Protein AF-A0A9E5FC28-F1 (afdb_monomer)

Sequence (266 aa):
MSFIIVLARANQACHEIARFFCSPCVRHTIDHNDFASATFFFKGDRLIMRQFLSPAIVAIMLGGLAIAADVPALVKQLKSSNPEDRREAATALGKMSSDAKPAVGALVTALGDQDKFVRRFAAQALGEIGPDAKGGVKGLSVVLAKPNESKEVQQAAAIALGHIGTDGLPALIGALKDKKLDPSVRSKAAEGLGLLGSGAGSAVPELTKALGDTEVRMAAIGALSQMGPTAKESQKALSAIAEDKKNRRDKALLGAVKDALKKVKG

Mean predicted aligned error: 13.52 Å

Structure (mmCIF, N/CA/C/O backbone):
data_AF-A0A9E5FC28-F1
#
_entry.id   AF-A0A9E5FC28-F1
#
loop_
_atom_site.group_PDB
_atom_site.id
_atom_site.type_symbol
_atom_site.label_atom_id
_atom_site.label_alt_id
_atom_site.label_comp_id
_atom_site.label_asym_id
_atom_site.label_entity_id
_atom_site.label_seq_id
_atom_site.pdbx_PDB_ins_code
_atom_site.Cartn_x
_atom_site.Cartn_y
_atom_site.Cartn_z
_atom_site.occupancy
_atom_site.B_iso_or_equiv
_atom_site.auth_seq_id
_atom_site.auth_comp_id
_atom_site.auth_asym_id
_atom_site.auth_atom_id
_atom_site.pdbx_PDB_model_num
ATOM 1 N N . MET A 1 1 ? 25.001 15.411 -37.499 1.00 46.16 1 MET A N 1
ATOM 2 C CA . MET A 1 1 ? 24.693 16.824 -37.167 1.00 46.16 1 MET A CA 1
ATOM 3 C C . MET A 1 1 ? 23.752 16.942 -35.955 1.00 46.16 1 MET A C 1
ATOM 5 O O . MET A 1 1 ? 22.814 17.722 -35.986 1.00 46.16 1 MET A O 1
ATOM 9 N N . SER A 1 2 ? 24.017 16.225 -34.853 1.00 46.91 2 SER A N 1
ATOM 10 C CA . SER A 1 2 ? 23.152 16.285 -33.649 1.00 46.91 2 SER A CA 1
ATOM 11 C C . SER A 1 2 ? 23.925 16.381 -32.328 1.00 46.91 2 SER A C 1
ATOM 13 O O . SER A 1 2 ? 23.323 16.316 -31.267 1.00 46.91 2 SER A O 1
ATOM 15 N N . PHE A 1 3 ? 25.244 16.596 -32.379 1.00 30.52 3 PHE A N 1
ATOM 16 C CA . PHE A 1 3 ? 26.093 16.773 -31.190 1.00 30.52 3 PHE A CA 1
ATOM 17 C C . PHE A 1 3 ? 26.420 18.243 -30.868 1.00 30.52 3 PHE A C 1
ATOM 19 O O . PHE A 1 3 ? 26.972 18.532 -29.814 1.00 30.52 3 PHE A O 1
ATOM 26 N N . ILE A 1 4 ? 26.045 19.187 -31.739 1.00 38.38 4 ILE A N 1
ATOM 27 C CA . ILE A 1 4 ? 26.375 20.617 -31.577 1.00 38.38 4 ILE A CA 1
ATOM 28 C C . ILE A 1 4 ? 25.312 21.368 -30.748 1.00 38.38 4 ILE A C 1
ATOM 30 O O . ILE A 1 4 ? 25.608 22.388 -30.136 1.00 38.38 4 ILE A O 1
ATOM 34 N N . ILE A 1 5 ? 24.086 20.843 -30.633 1.00 40.56 5 ILE A N 1
ATOM 35 C CA . ILE A 1 5 ? 22.977 21.559 -29.970 1.00 40.56 5 ILE A CA 1
ATOM 36 C C . ILE A 1 5 ? 23.010 21.411 -28.435 1.00 40.56 5 ILE A C 1
ATOM 38 O O . ILE A 1 5 ? 22.549 22.301 -27.723 1.00 40.56 5 ILE A O 1
ATOM 42 N N . VAL A 1 6 ? 23.619 20.350 -27.893 1.00 35.69 6 VAL A N 1
ATOM 43 C CA . VAL A 1 6 ? 23.694 20.142 -26.430 1.00 35.69 6 VAL A CA 1
ATOM 44 C C . VAL A 1 6 ? 24.721 21.075 -25.772 1.00 35.69 6 VAL A C 1
ATOM 46 O O . VAL A 1 6 ? 24.488 21.564 -24.668 1.00 35.69 6 VAL A O 1
ATOM 49 N N . LEU A 1 7 ? 25.801 21.434 -26.476 1.00 33.25 7 LEU A N 1
ATOM 50 C CA . LEU A 1 7 ? 26.798 22.389 -25.973 1.00 33.25 7 LEU A CA 1
ATOM 51 C C . LEU A 1 7 ? 26.269 23.833 -25.910 1.00 33.25 7 LEU A C 1
ATOM 53 O O . LEU A 1 7 ? 26.718 24.615 -25.073 1.00 33.25 7 LEU A O 1
ATOM 57 N N . ALA A 1 8 ? 25.265 24.182 -26.721 1.00 34.28 8 ALA A N 1
ATOM 58 C CA . ALA A 1 8 ? 24.694 25.529 -26.735 1.00 34.28 8 ALA A CA 1
ATOM 59 C C . ALA A 1 8 ? 23.849 25.850 -25.485 1.00 34.28 8 ALA A C 1
ATOM 61 O O . ALA A 1 8 ? 23.765 27.012 -25.096 1.00 34.28 8 ALA A O 1
ATOM 62 N N . ARG A 1 9 ? 23.271 24.842 -24.809 1.00 36.03 9 ARG A N 1
ATOM 63 C CA . ARG A 1 9 ? 22.488 25.053 -23.573 1.00 36.03 9 ARG A CA 1
ATOM 64 C C . ARG A 1 9 ? 23.325 25.045 -22.292 1.00 36.03 9 ARG A C 1
ATOM 66 O O . ARG A 1 9 ? 22.919 25.668 -21.318 1.00 36.03 9 ARG A O 1
ATOM 73 N N . ALA A 1 10 ? 24.507 24.427 -22.301 1.00 33.44 10 ALA A N 1
ATOM 74 C CA . ALA A 1 10 ? 25.454 24.518 -21.184 1.00 33.44 10 ALA A CA 1
ATOM 75 C C . ALA A 1 10 ? 26.154 25.891 -21.128 1.00 33.44 10 ALA A C 1
ATOM 77 O O . ALA A 1 10 ? 26.430 26.409 -20.048 1.00 33.44 10 ALA A O 1
ATOM 78 N N . ASN A 1 11 ? 26.362 26.528 -22.286 1.00 37.19 11 ASN A N 1
ATOM 79 C CA . ASN A 1 11 ? 27.023 27.832 -22.371 1.00 37.19 11 ASN A CA 1
ATOM 80 C C . ASN A 1 11 ? 26.155 28.999 -21.849 1.00 37.19 11 ASN A C 1
ATOM 82 O O . ASN A 1 11 ? 26.671 30.052 -21.485 1.00 37.19 11 ASN A O 1
ATOM 86 N N . GLN A 1 12 ? 24.833 28.811 -21.762 1.00 37.41 12 GLN A N 1
ATOM 87 C CA . GLN A 1 12 ? 23.907 29.834 -21.264 1.00 37.41 12 GLN A CA 1
ATOM 88 C C . GLN A 1 12 ? 23.828 29.865 -19.726 1.00 37.41 12 GLN A C 1
ATOM 90 O O . GLN A 1 12 ? 23.532 30.909 -19.155 1.00 37.41 12 GLN A O 1
ATOM 95 N N . ALA A 1 13 ? 24.185 28.765 -19.052 1.00 36.12 13 ALA A N 1
ATOM 96 C CA . ALA A 1 13 ? 24.264 28.693 -17.590 1.00 36.12 13 ALA A CA 1
ATOM 97 C C . ALA A 1 13 ? 25.600 29.224 -17.030 1.00 36.12 13 ALA A C 1
ATOM 99 O O . ALA A 1 13 ? 25.644 29.742 -15.916 1.00 36.12 13 ALA A O 1
ATOM 100 N N . CYS A 1 14 ? 26.687 29.176 -17.810 1.00 34.44 14 CYS A N 1
ATOM 101 C CA . CYS A 1 14 ? 27.971 29.764 -17.407 1.00 34.44 14 CYS A CA 1
ATOM 102 C C . CYS A 1 14 ? 27.983 31.303 -17.462 1.00 34.44 14 CYS A C 1
ATOM 104 O O . CYS A 1 14 ? 28.810 31.926 -16.799 1.00 34.44 14 CYS A O 1
ATOM 106 N N . HIS A 1 15 ? 27.052 31.929 -18.190 1.00 35.59 15 HIS A N 1
ATOM 107 C CA . HIS A 1 15 ? 26.998 33.388 -18.330 1.00 35.59 15 HIS A CA 1
ATOM 108 C C . HIS A 1 15 ? 26.329 34.122 -17.150 1.00 35.59 15 HIS A C 1
ATOM 110 O O . HIS A 1 15 ? 26.506 35.332 -17.011 1.00 35.59 15 HIS A O 1
ATOM 116 N N . GLU A 1 16 ? 25.608 33.412 -16.277 1.00 37.12 16 GLU A N 1
ATOM 117 C CA . GLU A 1 16 ? 24.950 33.989 -15.089 1.00 37.12 16 GLU A CA 1
ATOM 118 C C . GLU A 1 16 ? 25.835 33.938 -13.828 1.00 37.12 16 GLU A C 1
ATOM 120 O O . GLU A 1 16 ? 25.673 34.751 -12.922 1.00 37.12 16 GLU A O 1
ATOM 125 N N . ILE A 1 17 ? 26.840 33.055 -13.788 1.00 39.53 17 ILE A N 1
ATOM 126 C CA . ILE A 1 17 ? 27.739 32.891 -12.628 1.00 39.53 17 ILE A CA 1
ATOM 127 C C . ILE A 1 17 ? 28.907 33.902 -12.657 1.00 39.53 17 ILE A C 1
ATOM 129 O O . ILE A 1 17 ? 29.503 34.210 -11.626 1.00 39.53 17 ILE A O 1
ATOM 133 N N . ALA A 1 18 ? 29.187 34.518 -13.810 1.00 37.16 18 ALA A N 1
ATOM 134 C CA . ALA A 1 18 ? 30.256 35.510 -13.975 1.00 37.16 18 ALA A CA 1
ATOM 135 C C . ALA A 1 18 ? 29.887 36.949 -13.538 1.00 37.16 18 ALA A C 1
ATOM 137 O O . ALA A 1 18 ? 30.656 37.874 -13.788 1.00 37.16 18 ALA A O 1
ATOM 138 N N . ARG A 1 19 ? 28.731 37.175 -12.889 1.00 39.28 19 ARG A N 1
ATOM 139 C CA . ARG A 1 19 ? 28.303 38.518 -12.434 1.00 39.28 19 ARG A CA 1
ATOM 140 C C . ARG A 1 19 ? 28.595 38.844 -10.965 1.00 39.28 19 ARG A C 1
ATOM 142 O O . ARG A 1 19 ? 28.274 39.947 -10.538 1.00 39.28 19 ARG A O 1
ATOM 149 N N . PHE A 1 20 ? 29.212 37.942 -10.198 1.00 37.38 20 PHE A N 1
ATOM 150 C CA . PHE A 1 20 ? 29.349 38.126 -8.744 1.00 37.38 20 PHE A CA 1
ATOM 151 C C . PHE A 1 20 ? 30.754 38.440 -8.211 1.00 37.38 20 PHE A C 1
ATOM 153 O O . PHE A 1 20 ? 30.909 38.571 -7.000 1.00 37.38 20 PHE A O 1
ATOM 160 N N . PHE A 1 21 ? 31.766 38.639 -9.062 1.00 31.91 21 PHE A N 1
ATOM 161 C CA . PHE A 1 21 ? 33.089 39.067 -8.593 1.00 31.91 21 PHE A CA 1
ATOM 162 C C . PHE A 1 21 ? 33.676 40.224 -9.420 1.00 31.91 21 PHE A C 1
ATOM 164 O O . PHE A 1 21 ? 34.053 40.057 -10.573 1.00 31.91 21 PHE A O 1
ATOM 171 N N . CYS A 1 22 ? 33.810 41.366 -8.736 1.00 28.64 22 CYS A N 1
ATOM 172 C CA . CYS A 1 22 ? 34.779 42.451 -8.929 1.00 28.64 22 CYS A CA 1
ATOM 173 C C . CYS A 1 22 ? 34.730 43.338 -10.195 1.00 28.64 22 CYS A C 1
ATOM 175 O O . CYS A 1 22 ? 35.169 42.976 -11.279 1.00 28.64 22 CYS A O 1
ATOM 177 N N . SER A 1 23 ? 34.379 44.608 -9.975 1.00 32.19 23 SER A N 1
ATOM 178 C CA . SER A 1 23 ? 35.112 45.768 -10.519 1.00 32.19 23 SER A CA 1
ATOM 179 C C . SER A 1 23 ? 35.882 46.439 -9.365 1.00 32.19 23 SER A C 1
ATOM 181 O O . SER A 1 23 ? 35.477 46.220 -8.221 1.00 32.19 23 SER A O 1
ATOM 183 N N . PRO A 1 24 ? 36.906 47.292 -9.594 1.00 45.72 24 PRO A N 1
ATOM 184 C CA . PRO A 1 24 ? 37.398 47.832 -10.868 1.00 45.72 24 PRO A CA 1
ATOM 185 C C . PRO A 1 24 ? 38.923 47.624 -11.070 1.00 45.72 24 PRO A C 1
ATOM 187 O O . PRO A 1 24 ? 39.591 47.028 -10.236 1.00 45.72 24 PRO A O 1
ATOM 190 N N . CYS A 1 25 ? 39.462 48.199 -12.153 1.00 30.02 25 CYS A N 1
ATOM 191 C CA . CYS A 1 25 ? 40.891 48.390 -12.474 1.00 30.02 25 CYS A CA 1
ATOM 192 C C . CYS A 1 25 ? 41.554 47.300 -13.333 1.00 30.02 25 CYS A C 1
ATOM 194 O O . CYS A 1 25 ? 42.138 46.345 -12.842 1.00 30.02 25 CYS A O 1
ATOM 196 N N . VAL A 1 26 ? 41.551 47.507 -14.649 1.00 36.22 26 VAL A N 1
ATOM 197 C CA . VAL A 1 26 ? 42.695 48.010 -15.438 1.00 36.22 26 VAL A CA 1
ATOM 198 C C . VAL A 1 26 ? 42.338 47.783 -16.904 1.00 36.22 26 VAL A C 1
ATOM 200 O O . VAL A 1 26 ? 42.071 46.679 -17.364 1.00 36.22 26 VAL A O 1
ATOM 203 N N . ARG A 1 27 ? 42.286 48.894 -17.626 1.00 40.31 27 ARG A N 1
ATOM 204 C CA . ARG A 1 27 ? 41.996 48.987 -19.047 1.00 40.31 27 ARG A CA 1
ATOM 205 C C . ARG A 1 27 ? 43.314 48.785 -19.786 1.00 40.31 27 ARG A C 1
ATOM 207 O O . ARG A 1 27 ? 44.147 49.675 -19.734 1.00 40.31 27 ARG A O 1
ATOM 214 N N . HIS A 1 28 ? 43.499 47.657 -20.462 1.00 32.56 28 HIS A N 1
ATOM 215 C CA . HIS A 1 28 ? 44.460 47.560 -21.559 1.00 32.56 28 HIS A CA 1
ATOM 216 C C . HIS A 1 28 ? 43.946 46.569 -22.602 1.00 32.56 28 HIS A C 1
ATOM 218 O O . HIS A 1 28 ? 43.720 45.394 -22.332 1.00 32.56 28 HIS A O 1
ATOM 224 N N . THR A 1 29 ? 43.711 47.107 -23.792 1.00 39.62 29 THR A N 1
ATOM 225 C CA . THR A 1 29 ? 43.482 46.395 -25.045 1.00 39.62 29 THR A CA 1
ATOM 226 C C . THR A 1 29 ? 44.689 45.515 -25.351 1.00 39.62 29 THR A C 1
ATOM 228 O O . THR A 1 29 ? 45.801 46.034 -25.426 1.00 39.62 29 THR A O 1
ATOM 231 N N . ILE A 1 30 ? 44.479 44.212 -25.538 1.00 34.12 30 ILE A N 1
ATOM 232 C CA . ILE A 1 30 ? 45.474 43.336 -26.161 1.00 34.12 30 ILE A CA 1
ATOM 233 C C . ILE A 1 30 ? 44.918 42.908 -27.513 1.00 34.12 30 ILE A C 1
ATOM 235 O O . ILE A 1 30 ? 43.837 42.327 -27.606 1.00 34.12 30 ILE A O 1
ATOM 239 N N . ASP A 1 31 ? 45.675 43.307 -28.526 1.00 28.53 31 ASP A N 1
ATOM 240 C CA . ASP A 1 31 ? 45.491 43.073 -29.947 1.00 28.53 31 ASP A CA 1
ATOM 241 C C . ASP A 1 31 ? 45.974 41.662 -30.332 1.00 28.53 31 ASP A C 1
ATOM 243 O O . ASP A 1 31 ? 46.846 41.076 -29.682 1.00 28.53 31 ASP A O 1
ATOM 247 N N . HIS A 1 32 ? 45.391 41.115 -31.393 1.00 38.28 32 HIS A N 1
ATOM 248 C CA . HIS A 1 32 ? 45.715 39.814 -31.965 1.00 38.28 32 HIS A CA 1
ATOM 249 C C . HIS A 1 32 ? 46.905 39.943 -32.925 1.00 38.28 32 HIS A C 1
ATOM 251 O O . HIS A 1 32 ? 46.710 40.248 -34.095 1.00 38.28 32 HIS A O 1
ATOM 257 N N . ASN A 1 33 ? 48.117 39.678 -32.436 1.00 36.12 33 ASN A N 1
ATOM 258 C CA . ASN A 1 33 ? 49.271 39.118 -33.163 1.00 36.12 33 ASN A CA 1
ATOM 259 C C . ASN A 1 33 ? 50.543 39.457 -32.383 1.00 36.12 33 ASN A C 1
ATOM 261 O O . ASN A 1 33 ? 50.947 40.610 -32.369 1.00 36.12 33 ASN A O 1
ATOM 265 N N . ASP A 1 34 ? 51.201 38.462 -31.790 1.00 29.39 34 AS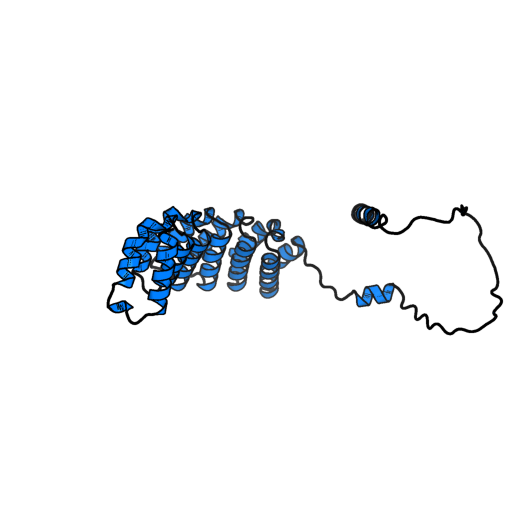P A N 1
ATOM 266 C CA . ASP A 1 34 ? 52.584 38.206 -32.187 1.00 29.39 34 ASP A CA 1
ATOM 267 C C . ASP A 1 34 ? 53.086 36.871 -31.647 1.00 29.39 34 ASP A C 1
ATOM 269 O O . ASP A 1 34 ? 52.954 36.517 -30.474 1.00 29.39 34 ASP A O 1
ATOM 273 N N . PHE A 1 35 ? 53.643 36.115 -32.579 1.00 38.91 35 PHE A N 1
ATOM 274 C CA . PHE A 1 35 ? 54.409 34.909 -32.354 1.00 38.91 35 PHE A CA 1
ATOM 275 C C . PHE A 1 35 ? 55.855 35.313 -32.029 1.00 38.91 35 PHE A C 1
ATOM 277 O O . PHE A 1 35 ? 56.357 36.310 -32.530 1.00 38.91 35 PHE A O 1
ATOM 284 N N . ALA A 1 36 ? 56.540 34.418 -31.319 1.00 32.97 36 ALA A N 1
ATOM 285 C CA . ALA A 1 36 ? 57.994 34.278 -31.243 1.00 32.97 36 ALA A CA 1
ATOM 286 C C . ALA A 1 36 ? 58.748 34.949 -30.074 1.00 32.97 36 ALA A C 1
ATOM 288 O O . ALA A 1 36 ? 58.889 36.159 -29.945 1.00 32.97 36 ALA A O 1
ATOM 289 N N . SER A 1 37 ? 59.395 34.047 -29.324 1.00 40.00 37 SER A N 1
ATOM 290 C CA . SER A 1 37 ? 60.734 34.170 -28.734 1.00 40.00 37 SER A CA 1
ATOM 291 C C . SER A 1 37 ? 60.982 35.269 -27.701 1.00 40.00 37 SER A C 1
ATOM 293 O O . SER A 1 37 ? 61.354 36.388 -28.029 1.00 40.00 37 SER A O 1
ATOM 295 N N . ALA A 1 38 ? 60.997 34.865 -26.429 1.00 29.95 38 ALA A N 1
ATOM 296 C CA . ALA A 1 38 ? 61.876 35.482 -25.443 1.00 29.95 38 ALA A CA 1
ATOM 297 C C . ALA A 1 38 ? 62.406 34.418 -24.471 1.00 29.95 38 ALA A C 1
ATOM 299 O O . ALA A 1 38 ? 61.674 33.813 -23.690 1.00 29.95 38 ALA A O 1
ATOM 300 N N . THR A 1 39 ? 63.708 34.172 -24.579 1.00 32.81 39 THR A N 1
ATOM 301 C CA . THR A 1 39 ? 64.549 33.385 -23.677 1.00 32.81 39 THR A CA 1
ATOM 302 C C . THR A 1 39 ? 64.457 33.906 -22.242 1.00 32.81 39 THR A C 1
ATOM 304 O O . THR A 1 39 ? 64.715 35.081 -21.987 1.00 32.81 39 THR A O 1
ATOM 307 N N . PHE A 1 40 ? 64.119 33.024 -21.299 1.00 30.31 40 PHE A N 1
ATOM 308 C CA . PHE A 1 40 ? 64.058 33.329 -19.870 1.00 30.31 40 PHE A CA 1
ATOM 309 C C . PHE A 1 40 ? 65.464 33.450 -19.266 1.00 30.31 40 PHE A C 1
ATOM 311 O O . PHE A 1 40 ? 66.229 32.486 -19.249 1.00 30.31 40 PHE A O 1
ATOM 318 N N . PHE A 1 41 ? 65.779 34.628 -18.724 1.00 28.12 41 PHE A N 1
ATOM 319 C CA . PHE A 1 41 ? 66.938 34.865 -17.865 1.00 28.12 41 PHE A CA 1
ATOM 320 C C . PHE A 1 41 ? 66.530 34.589 -16.408 1.00 28.12 41 PHE A C 1
ATOM 322 O O . PHE A 1 41 ? 65.623 35.228 -15.877 1.00 28.12 41 PHE A O 1
ATOM 329 N N . PHE A 1 42 ? 67.166 33.604 -15.771 1.00 32.59 42 PHE A N 1
ATOM 330 C CA . PHE A 1 42 ? 66.888 33.190 -14.393 1.00 32.59 42 PHE A CA 1
ATOM 331 C C . PHE A 1 42 ? 67.603 34.091 -13.379 1.00 32.59 42 PHE A C 1
ATOM 333 O O . PHE A 1 42 ? 68.821 34.264 -13.451 1.00 32.59 42 PHE A O 1
ATOM 340 N N . LYS A 1 43 ? 66.877 34.566 -12.359 1.00 28.95 43 LYS A N 1
ATOM 341 C CA . LYS A 1 43 ? 67.479 34.918 -11.065 1.00 28.95 43 LYS A CA 1
ATOM 342 C C . LYS A 1 43 ? 66.468 34.769 -9.921 1.00 28.95 43 LYS A C 1
ATOM 344 O O . LYS A 1 43 ? 65.481 35.491 -9.885 1.00 28.95 43 LYS A O 1
ATOM 349 N N . GLY A 1 44 ? 66.775 33.877 -8.975 1.00 32.72 44 GLY A N 1
ATOM 350 C CA . GLY A 1 44 ? 66.327 33.978 -7.580 1.00 32.72 44 GLY A CA 1
ATOM 351 C C . GLY A 1 44 ? 65.117 33.140 -7.153 1.00 32.72 44 GLY A C 1
ATOM 352 O O . GLY A 1 44 ? 63.984 33.599 -7.206 1.00 32.72 44 GLY A O 1
ATOM 353 N N . ASP A 1 45 ? 65.404 31.928 -6.675 1.00 41.06 45 ASP A N 1
ATOM 354 C CA . ASP A 1 45 ? 64.835 31.223 -5.515 1.00 41.06 45 ASP A CA 1
ATOM 355 C C . ASP A 1 45 ? 63.390 31.508 -5.061 1.00 41.06 45 ASP A C 1
ATOM 357 O O . ASP A 1 45 ? 63.120 32.432 -4.292 1.00 41.06 45 ASP A O 1
ATOM 361 N N . ARG A 1 46 ? 62.489 30.566 -5.377 1.00 32.91 46 ARG A N 1
ATOM 362 C CA . ARG A 1 46 ? 61.530 29.975 -4.418 1.00 32.91 46 ARG A CA 1
ATOM 363 C C . ARG A 1 46 ? 60.899 28.718 -5.019 1.00 32.91 46 ARG A C 1
ATOM 365 O O . ARG 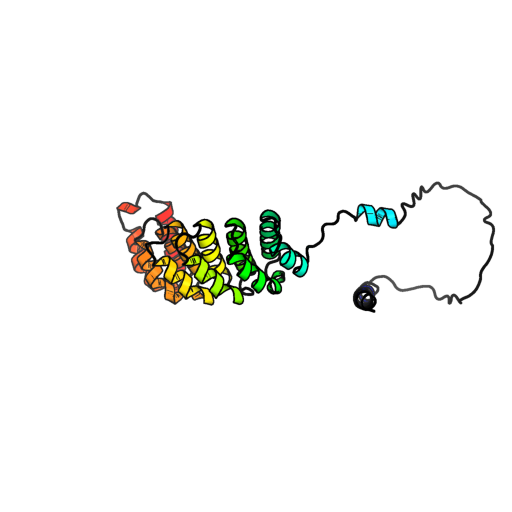A 1 46 ? 60.162 28.787 -5.999 1.00 32.91 46 ARG A O 1
ATOM 372 N N . LEU A 1 47 ? 61.180 27.566 -4.407 1.00 35.66 47 LEU A N 1
ATOM 373 C CA . LEU A 1 47 ? 60.495 26.307 -4.692 1.00 35.66 47 LEU A CA 1
ATOM 374 C C . LEU A 1 47 ? 58.992 26.465 -4.416 1.00 35.66 47 LEU A C 1
ATOM 376 O O . LEU A 1 47 ? 58.581 26.556 -3.262 1.00 35.66 47 LEU A O 1
ATOM 380 N N . ILE A 1 48 ? 58.166 26.434 -5.461 1.00 41.62 48 ILE A N 1
ATOM 381 C CA . ILE A 1 48 ? 56.745 26.100 -5.336 1.00 41.62 48 ILE A CA 1
ATOM 382 C C . ILE A 1 48 ? 56.507 24.883 -6.219 1.00 41.62 48 ILE A C 1
ATOM 384 O O . ILE A 1 48 ? 56.517 24.960 -7.447 1.00 41.62 48 ILE A O 1
ATOM 388 N N . MET A 1 49 ? 56.347 23.743 -5.552 1.00 36.16 49 MET A N 1
ATOM 389 C CA . MET A 1 49 ? 56.037 22.437 -6.119 1.00 36.16 49 MET A CA 1
ATOM 390 C C . MET A 1 49 ? 54.699 22.520 -6.881 1.00 36.16 49 MET A C 1
ATOM 392 O O . MET A 1 49 ? 53.622 22.374 -6.310 1.00 36.16 49 MET A O 1
ATOM 396 N N . ARG A 1 50 ? 54.747 22.818 -8.182 1.00 41.34 50 ARG A N 1
ATOM 397 C CA . ARG A 1 50 ? 53.584 22.793 -9.079 1.00 41.34 50 ARG A CA 1
ATOM 398 C C . ARG A 1 50 ? 53.525 21.420 -9.744 1.00 41.34 50 ARG A C 1
ATOM 400 O O . ARG A 1 50 ? 53.952 21.238 -10.881 1.00 41.34 50 ARG A O 1
ATOM 407 N N . GLN A 1 51 ? 53.017 20.435 -9.007 1.00 45.47 51 GLN A N 1
ATOM 408 C CA . GLN A 1 51 ? 52.637 19.145 -9.576 1.00 45.47 51 GLN A CA 1
ATOM 409 C C . GLN A 1 51 ? 51.379 19.359 -10.428 1.00 45.47 51 GLN A C 1
ATOM 411 O O . GLN A 1 51 ? 50.253 19.293 -9.940 1.00 45.47 51 GLN A O 1
ATOM 416 N N . PHE A 1 52 ? 51.568 19.676 -11.707 1.00 45.22 52 PHE A N 1
ATOM 417 C CA . PHE A 1 52 ? 50.487 19.699 -12.685 1.00 45.22 52 PHE A CA 1
ATOM 418 C C . PHE A 1 52 ? 50.061 18.259 -12.985 1.00 45.22 52 PHE A C 1
ATOM 420 O O . PHE A 1 52 ? 50.552 17.630 -13.920 1.00 45.22 52 PHE A O 1
ATOM 427 N N . LEU A 1 53 ? 49.136 17.720 -12.190 1.00 44.72 53 LEU A N 1
ATOM 428 C CA . LEU A 1 53 ? 48.314 16.610 -12.661 1.00 44.72 53 LEU A CA 1
ATOM 429 C C . LEU A 1 53 ? 47.488 17.148 -13.834 1.00 44.72 53 LEU A C 1
ATOM 431 O O . LEU A 1 53 ? 46.727 18.101 -13.679 1.00 44.72 53 LEU A O 1
ATOM 435 N N . SER A 1 54 ? 47.707 16.579 -15.021 1.00 51.47 54 SER A N 1
ATOM 436 C CA . SER A 1 54 ? 46.977 16.934 -16.241 1.00 51.47 54 SER A CA 1
ATOM 437 C C . SER A 1 54 ? 45.464 16.957 -15.969 1.00 51.47 54 SER A C 1
ATOM 439 O O . SER A 1 54 ? 44.975 16.073 -15.258 1.00 51.47 54 SER A O 1
ATOM 441 N N . PRO A 1 55 ? 44.688 17.897 -16.545 1.00 57.25 55 PRO A N 1
ATOM 442 C CA . PRO A 1 55 ? 43.226 17.895 -16.425 1.00 57.25 55 PRO A CA 1
ATOM 443 C C . PRO A 1 55 ? 42.594 16.566 -16.882 1.00 57.25 55 PRO A C 1
ATOM 445 O O . PRO A 1 55 ? 41.520 16.202 -16.408 1.00 57.25 55 PRO A O 1
ATOM 448 N N . ALA A 1 56 ? 43.294 15.785 -17.714 1.00 53.25 56 ALA A N 1
ATOM 449 C CA . ALA A 1 56 ? 42.902 14.423 -18.074 1.00 53.25 56 ALA A CA 1
ATOM 450 C C . ALA A 1 56 ? 42.895 13.451 -16.875 1.00 53.25 56 ALA A C 1
ATOM 452 O O . ALA A 1 56 ? 42.045 12.570 -16.806 1.00 53.25 56 ALA A O 1
ATOM 453 N N . ILE A 1 57 ? 43.795 13.623 -15.901 1.00 53.34 57 ILE A N 1
ATOM 454 C CA . ILE A 1 57 ? 43.866 12.776 -14.700 1.00 53.34 57 ILE A CA 1
ATOM 455 C C . ILE A 1 57 ? 42.774 13.175 -13.697 1.00 53.34 57 ILE A C 1
ATOM 457 O O . ILE A 1 57 ? 42.169 12.304 -13.082 1.00 53.34 57 ILE A O 1
ATOM 461 N N . VAL A 1 58 ? 42.436 14.466 -13.592 1.00 54.47 58 VAL A N 1
ATOM 462 C CA . VAL A 1 58 ? 41.287 14.928 -12.786 1.00 54.47 58 VAL A CA 1
ATOM 463 C C . VAL A 1 58 ? 39.966 14.382 -13.347 1.00 54.47 58 VAL A C 1
ATOM 465 O O . VAL A 1 58 ? 39.107 13.962 -12.577 1.00 54.47 58 VAL A O 1
ATOM 468 N N . ALA A 1 59 ? 39.829 14.290 -14.675 1.00 52.44 59 ALA A N 1
ATOM 469 C CA . ALA A 1 59 ? 38.668 13.677 -15.325 1.00 52.44 59 ALA A CA 1
ATOM 470 C C . ALA A 1 59 ? 38.565 12.155 -15.094 1.00 52.44 59 ALA A C 1
ATOM 472 O O . ALA A 1 59 ? 37.460 11.634 -14.984 1.00 52.44 59 ALA A O 1
ATOM 473 N N . ILE A 1 60 ? 39.692 11.444 -14.965 1.00 54.56 60 ILE A N 1
ATOM 474 C CA . ILE A 1 60 ? 39.716 10.007 -14.628 1.00 54.56 60 ILE A CA 1
ATOM 475 C C . ILE A 1 60 ? 39.437 9.783 -13.131 1.00 54.56 60 ILE A C 1
ATOM 477 O O . ILE A 1 60 ? 38.744 8.833 -12.780 1.00 54.56 60 ILE A O 1
ATOM 481 N N . MET A 1 61 ? 39.885 10.681 -12.246 1.00 45.72 61 MET A N 1
ATOM 482 C CA . MET A 1 61 ? 39.579 10.626 -10.804 1.00 45.72 61 MET A CA 1
ATOM 483 C C . MET A 1 61 ? 38.123 11.021 -10.492 1.00 45.72 61 MET A C 1
ATOM 485 O O . MET A 1 61 ? 37.555 10.553 -9.510 1.00 45.72 61 MET A O 1
ATOM 489 N N . LEU A 1 62 ? 37.488 11.812 -11.364 1.00 50.28 62 LEU A N 1
ATOM 490 C CA . LEU A 1 62 ? 36.032 12.020 -11.414 1.00 50.28 62 LEU A CA 1
ATOM 491 C C . LEU A 1 62 ? 35.303 10.948 -12.251 1.00 50.28 62 LEU A C 1
ATOM 493 O O . LEU A 1 62 ? 34.081 10.973 -12.362 1.00 50.28 62 LEU A O 1
ATOM 497 N N . GLY A 1 63 ? 36.040 9.975 -12.795 1.00 40.81 63 GLY A N 1
ATOM 498 C CA . GLY A 1 63 ? 35.550 8.795 -13.512 1.00 40.81 63 GLY A CA 1
ATOM 499 C C . GLY A 1 63 ? 34.994 7.699 -12.598 1.00 40.81 63 GLY A C 1
ATOM 500 O O . GLY A 1 63 ? 34.819 6.562 -13.033 1.00 40.81 63 GLY A O 1
ATOM 501 N N . GLY A 1 64 ? 34.681 8.026 -11.342 1.00 41.66 64 GLY A N 1
ATOM 502 C CA . GLY A 1 64 ? 33.695 7.289 -10.562 1.00 41.66 64 GLY A CA 1
ATOM 503 C C . GLY A 1 64 ? 32.323 7.545 -11.173 1.00 41.66 64 GLY A C 1
ATOM 504 O O . GLY A 1 64 ? 31.595 8.423 -10.724 1.00 41.66 64 GLY A O 1
ATOM 505 N N . LEU A 1 65 ? 32.018 6.816 -12.246 1.00 44.88 65 LEU A N 1
ATOM 506 C CA . LEU A 1 65 ? 30.788 6.897 -13.019 1.00 44.88 65 LEU A CA 1
ATOM 507 C C . LEU A 1 65 ? 29.597 6.435 -12.159 1.00 44.88 65 LEU A C 1
ATOM 509 O O . LEU A 1 65 ? 29.032 5.365 -12.364 1.00 44.88 65 LEU A O 1
ATOM 513 N N . ALA A 1 66 ? 29.178 7.259 -11.202 1.00 41.25 66 ALA A N 1
ATOM 514 C CA . ALA A 1 66 ? 27.772 7.343 -10.864 1.00 41.25 66 ALA A CA 1
ATOM 515 C C . ALA A 1 66 ? 27.098 7.908 -12.117 1.00 41.25 66 ALA A C 1
ATOM 517 O O . ALA A 1 66 ? 26.965 9.121 -12.279 1.00 41.25 66 ALA A O 1
ATOM 518 N N . ILE A 1 67 ? 26.744 7.028 -13.059 1.00 49.28 67 ILE A N 1
ATOM 519 C CA . ILE A 1 67 ? 25.749 7.374 -14.065 1.00 49.28 67 ILE A CA 1
ATOM 520 C C . ILE A 1 67 ? 24.537 7.752 -13.222 1.00 49.28 67 ILE A C 1
ATOM 522 O O . ILE A 1 67 ? 23.930 6.882 -12.597 1.00 49.28 67 ILE A O 1
ATOM 526 N N . ALA A 1 68 ? 24.224 9.042 -13.128 1.00 52.97 68 ALA A N 1
ATOM 527 C CA . ALA A 1 68 ? 22.882 9.445 -12.760 1.00 52.97 68 ALA A CA 1
ATOM 528 C C . ALA A 1 68 ? 21.999 8.788 -13.822 1.00 52.97 68 ALA A C 1
ATOM 530 O O . ALA A 1 68 ? 21.994 9.214 -14.977 1.00 52.97 68 ALA A O 1
ATOM 531 N N . ALA A 1 69 ? 21.433 7.629 -13.489 1.00 63.06 69 ALA A N 1
ATOM 532 C CA . ALA A 1 69 ? 20.717 6.821 -14.450 1.00 63.06 69 ALA A CA 1
ATOM 533 C C . ALA A 1 69 ? 19.490 7.627 -14.869 1.00 63.06 69 ALA A C 1
ATOM 535 O O . ALA A 1 69 ? 18.567 7.819 -14.083 1.00 63.06 69 ALA A O 1
ATOM 536 N N . ASP A 1 70 ? 19.530 8.166 -16.084 1.00 86.19 70 ASP A N 1
ATOM 537 C CA . ASP A 1 70 ? 18.427 8.948 -16.620 1.00 86.19 70 ASP A CA 1
ATOM 538 C C . ASP A 1 70 ? 17.244 8.014 -16.931 1.00 86.19 70 ASP A C 1
ATOM 540 O O . ASP A 1 70 ? 17.422 6.834 -17.267 1.00 86.19 70 ASP A O 1
ATOM 544 N N . VAL A 1 71 ? 16.023 8.540 -16.838 1.00 93.25 71 VAL A N 1
ATOM 545 C CA . VAL A 1 71 ? 14.765 7.792 -16.976 1.00 93.25 71 VAL A CA 1
ATOM 546 C C . VAL A 1 71 ? 14.745 6.889 -18.224 1.00 93.25 71 VAL A C 1
ATOM 548 O O . VAL A 1 71 ? 14.359 5.723 -18.096 1.00 93.25 71 VAL A O 1
ATOM 551 N N . PRO A 1 72 ? 15.200 7.322 -19.423 1.00 95.25 72 PRO A N 1
ATOM 552 C CA . PRO A 1 72 ? 15.201 6.463 -20.609 1.00 95.25 72 PRO A CA 1
ATOM 553 C C . PRO A 1 72 ? 16.099 5.224 -20.480 1.00 95.25 72 PRO A C 1
ATOM 555 O O . PRO A 1 72 ? 15.752 4.155 -20.992 1.00 95.25 72 PRO A O 1
ATOM 558 N N . ALA A 1 73 ? 17.241 5.346 -19.796 1.00 94.88 73 ALA A N 1
ATOM 559 C CA . ALA A 1 73 ? 18.158 4.231 -19.581 1.00 94.88 73 ALA A CA 1
ATOM 560 C C . ALA A 1 73 ? 17.531 3.186 -18.650 1.00 94.88 73 ALA A C 1
ATOM 562 O O . ALA A 1 73 ? 17.532 1.996 -18.971 1.00 94.88 73 ALA A O 1
ATOM 563 N N . LEU A 1 74 ? 16.897 3.635 -17.564 1.00 95.81 74 LEU A N 1
ATOM 564 C CA . LEU A 1 74 ? 16.182 2.761 -16.632 1.00 95.81 74 LEU A CA 1
ATOM 565 C C . LEU A 1 74 ? 14.963 2.094 -17.287 1.00 95.81 74 LEU A C 1
ATOM 567 O O . LEU A 1 74 ? 14.735 0.899 -17.108 1.00 95.81 74 LEU A O 1
ATOM 571 N N . VAL A 1 75 ? 14.221 2.812 -18.137 1.00 97.19 75 VAL A N 1
ATOM 572 C CA . VAL A 1 75 ? 13.116 2.233 -18.926 1.00 97.19 75 VAL A CA 1
ATOM 573 C C . VAL A 1 75 ? 13.604 1.141 -19.882 1.00 97.19 75 VAL A C 1
ATOM 575 O O . VAL A 1 75 ? 12.905 0.148 -20.099 1.00 97.19 75 VAL A O 1
ATOM 578 N N . LYS A 1 76 ? 14.805 1.285 -20.453 1.00 96.62 76 LYS A N 1
ATOM 579 C CA . LYS A 1 76 ? 15.430 0.219 -21.248 1.00 96.62 76 LYS A CA 1
ATOM 580 C C . LYS A 1 76 ? 15.838 -0.962 -20.363 1.00 96.62 76 LYS A C 1
ATOM 582 O O . LYS A 1 76 ? 15.601 -2.105 -20.745 1.00 96.62 76 LYS A O 1
ATOM 587 N N . GLN A 1 77 ? 16.400 -0.694 -19.187 1.00 96.25 77 GLN A N 1
ATOM 588 C CA . GLN A 1 77 ? 16.833 -1.718 -18.233 1.00 96.25 77 GLN A CA 1
ATOM 589 C C . GLN A 1 77 ? 15.660 -2.536 -17.664 1.00 96.25 77 GLN A C 1
ATOM 591 O O . GLN A 1 77 ? 15.805 -3.741 -17.474 1.00 96.25 77 GLN A O 1
ATOM 596 N N . LEU A 1 78 ? 14.461 -1.950 -17.538 1.00 96.19 78 LEU A N 1
ATOM 597 C CA . LEU A 1 78 ? 13.214 -2.678 -17.238 1.00 96.19 78 LEU A CA 1
ATOM 598 C C . LEU A 1 78 ? 12.881 -3.791 -18.250 1.00 96.19 78 LEU A C 1
ATOM 600 O O . LEU A 1 78 ? 12.011 -4.610 -17.982 1.00 96.19 78 LEU A O 1
ATOM 604 N N . LYS A 1 79 ? 13.542 -3.834 -19.411 1.00 95.94 79 LYS A N 1
ATOM 605 C CA . LYS A 1 79 ? 13.372 -4.874 -20.438 1.00 95.94 79 LYS A CA 1
ATOM 606 C C . LYS A 1 79 ? 14.563 -5.838 -20.515 1.00 95.94 79 LYS A C 1
ATOM 608 O O . LYS A 1 79 ? 14.648 -6.609 -21.468 1.00 95.94 79 LYS A O 1
ATOM 613 N N . SER A 1 80 ? 15.490 -5.783 -19.554 1.00 96.50 80 SER A N 1
ATOM 614 C CA . SER A 1 80 ? 16.637 -6.696 -19.495 1.00 96.50 80 SER A CA 1
ATOM 615 C C . SER A 1 80 ? 16.186 -8.153 -19.349 1.00 96.50 80 SER A C 1
ATOM 617 O O . SER A 1 80 ? 15.168 -8.446 -18.714 1.00 96.50 80 SER A O 1
ATOM 619 N N . SER A 1 81 ? 16.962 -9.082 -19.910 1.00 95.12 81 SER A N 1
ATOM 620 C CA . SER A 1 81 ? 16.752 -10.517 -19.703 1.00 95.12 81 SER A CA 1
ATOM 621 C C . SER A 1 81 ? 16.990 -10.916 -18.244 1.00 95.12 81 SER A C 1
ATOM 623 O O . SER A 1 81 ? 16.288 -11.789 -17.730 1.00 95.12 81 SER A O 1
ATOM 625 N N . ASN A 1 82 ? 17.918 -10.243 -17.555 1.00 95.94 82 ASN A N 1
ATOM 626 C CA . ASN A 1 82 ? 18.219 -10.498 -16.154 1.00 95.94 82 ASN A CA 1
ATOM 627 C C . ASN A 1 82 ? 17.139 -9.877 -15.243 1.00 95.94 82 ASN A C 1
ATOM 629 O O . ASN A 1 82 ? 16.935 -8.661 -15.289 1.00 95.94 82 ASN A O 1
ATOM 633 N N . PRO A 1 83 ? 16.439 -10.669 -14.406 1.00 95.75 83 PRO A N 1
ATOM 634 C CA . PRO A 1 83 ? 15.452 -10.136 -13.471 1.00 95.75 83 PRO A CA 1
ATOM 635 C C . PRO A 1 83 ? 16.048 -9.160 -12.453 1.00 95.75 83 PRO A C 1
ATOM 637 O O . PRO A 1 83 ? 15.348 -8.225 -12.079 1.00 95.75 83 PRO A O 1
ATOM 640 N N . GLU A 1 84 ? 17.308 -9.319 -12.033 1.00 95.75 84 GLU A N 1
ATOM 641 C CA . GLU A 1 84 ? 17.922 -8.380 -11.081 1.00 95.75 84 GLU A CA 1
ATOM 642 C C . GLU A 1 84 ? 18.028 -6.974 -11.678 1.00 95.75 84 GLU A C 1
ATOM 644 O O . GLU A 1 84 ? 17.539 -6.023 -11.071 1.00 95.75 84 GLU A O 1
ATOM 649 N N . ASP A 1 85 ? 18.511 -6.848 -12.918 1.00 95.94 85 ASP A N 1
ATOM 650 C CA . ASP A 1 85 ? 18.577 -5.561 -13.617 1.00 95.94 85 ASP A CA 1
ATOM 651 C C . ASP A 1 85 ? 17.196 -4.889 -13.686 1.00 95.94 85 ASP A C 1
ATOM 653 O O . ASP A 1 85 ? 17.080 -3.677 -13.499 1.00 95.94 85 ASP A O 1
ATOM 657 N N . ARG A 1 86 ? 16.132 -5.667 -13.943 1.00 97.75 86 ARG A N 1
ATOM 658 C CA . ARG A 1 86 ? 14.759 -5.140 -14.003 1.00 97.75 86 ARG A CA 1
ATOM 659 C C . ARG A 1 86 ? 14.283 -4.639 -12.639 1.00 97.75 86 ARG A C 1
ATOM 661 O O . ARG A 1 86 ? 13.630 -3.598 -12.566 1.00 97.75 86 ARG A O 1
ATOM 668 N N . ARG A 1 87 ? 14.605 -5.352 -11.554 1.00 96.38 87 ARG A N 1
ATOM 669 C CA . ARG A 1 87 ? 14.270 -4.941 -10.177 1.00 96.38 87 ARG A CA 1
ATOM 670 C C . ARG A 1 87 ? 15.018 -3.675 -9.777 1.00 96.38 87 ARG A C 1
ATOM 672 O O . ARG A 1 87 ? 14.411 -2.767 -9.208 1.00 96.38 87 ARG A O 1
ATOM 679 N N . GLU A 1 88 ? 16.310 -3.608 -10.089 1.00 95.94 88 GLU A N 1
ATOM 680 C CA . GLU A 1 88 ? 17.142 -2.429 -9.849 1.00 95.94 88 GLU A CA 1
ATOM 681 C C . GLU A 1 88 ? 16.602 -1.218 -10.603 1.00 95.94 88 GLU A C 1
ATOM 683 O O . GLU A 1 88 ? 16.455 -0.149 -10.013 1.00 95.94 88 GLU A O 1
ATOM 688 N N . ALA A 1 89 ? 16.207 -1.402 -11.865 1.00 96.88 89 ALA A N 1
ATOM 689 C CA . ALA A 1 89 ? 15.607 -0.342 -12.661 1.00 96.88 89 ALA A CA 1
ATOM 690 C C . ALA A 1 89 ? 14.294 0.171 -12.057 1.00 96.88 89 ALA A C 1
ATOM 692 O O . ALA A 1 89 ? 14.119 1.379 -11.908 1.00 96.88 89 ALA A O 1
ATOM 693 N N . ALA A 1 90 ? 13.390 -0.730 -11.656 1.00 97.69 90 ALA A N 1
ATOM 694 C CA . ALA A 1 90 ? 12.147 -0.346 -10.988 1.00 97.69 90 ALA A CA 1
ATOM 695 C C . ALA A 1 90 ? 12.419 0.406 -9.674 1.00 97.69 90 ALA A C 1
ATOM 697 O O . ALA A 1 90 ? 11.815 1.444 -9.420 1.00 97.69 90 ALA A O 1
ATOM 698 N N . THR A 1 91 ? 13.375 -0.074 -8.876 1.00 97.00 91 THR A N 1
ATOM 699 C CA . THR A 1 91 ? 13.764 0.558 -7.607 1.00 97.00 91 THR A CA 1
ATOM 700 C C . THR A 1 91 ? 14.365 1.947 -7.822 1.00 97.00 91 THR A C 1
ATOM 702 O O . THR A 1 91 ? 14.037 2.881 -7.096 1.00 97.00 91 THR A O 1
ATOM 705 N N . ALA A 1 92 ? 15.246 2.100 -8.812 1.00 96.31 92 ALA A N 1
ATOM 706 C CA . ALA A 1 92 ? 15.852 3.383 -9.144 1.00 96.31 92 ALA A CA 1
ATOM 707 C C . ALA A 1 92 ? 14.794 4.390 -9.612 1.00 96.31 92 ALA A C 1
ATOM 709 O O . ALA A 1 92 ? 14.783 5.514 -9.124 1.00 96.31 92 ALA A O 1
ATOM 710 N N . LEU A 1 93 ? 13.858 3.965 -10.469 1.00 96.50 93 LEU A N 1
ATOM 711 C CA . LEU A 1 93 ? 12.738 4.801 -10.911 1.00 96.50 93 LEU A CA 1
ATOM 712 C C . LEU A 1 93 ? 11.842 5.234 -9.745 1.00 96.50 93 LEU A C 1
ATOM 714 O O . LEU A 1 93 ? 11.428 6.385 -9.701 1.00 96.50 93 LEU A O 1
ATOM 718 N N . GLY A 1 94 ? 11.577 4.350 -8.782 1.00 95.62 94 GLY A N 1
ATOM 719 C CA . GLY A 1 94 ? 10.828 4.706 -7.576 1.00 95.62 94 GLY A CA 1
ATOM 720 C C . GLY A 1 94 ? 11.524 5.786 -6.740 1.00 95.62 94 GLY A C 1
ATOM 721 O O . GLY A 1 94 ? 10.916 6.797 -6.400 1.00 95.62 94 GLY A O 1
ATOM 722 N N . LYS A 1 95 ? 12.842 5.657 -6.529 1.00 95.94 95 LYS A N 1
ATOM 723 C CA . LYS A 1 95 ? 13.661 6.648 -5.799 1.00 95.94 95 LYS A CA 1
ATOM 724 C C . LYS A 1 95 ? 13.733 8.024 -6.468 1.00 95.94 95 LYS A C 1
ATOM 726 O O . LYS A 1 95 ? 14.074 8.995 -5.798 1.00 95.94 95 LYS A O 1
ATOM 731 N N . MET A 1 96 ? 13.450 8.105 -7.766 1.00 94.44 96 MET A N 1
ATOM 732 C CA . MET A 1 96 ? 13.351 9.370 -8.501 1.00 94.44 96 MET A CA 1
ATOM 733 C C . MET A 1 96 ? 12.002 10.074 -8.282 1.00 94.44 96 MET A C 1
ATOM 735 O O . MET A 1 96 ? 11.854 11.235 -8.658 1.00 94.44 96 MET A O 1
ATOM 739 N N . SER A 1 97 ? 11.021 9.402 -7.671 1.00 93.69 97 SER A N 1
ATOM 740 C CA . SER A 1 97 ? 9.703 9.957 -7.355 1.00 93.69 97 SER A CA 1
ATOM 741 C C . SER A 1 97 ? 9.051 10.610 -8.588 1.00 93.69 97 SER A C 1
ATOM 743 O O . SER A 1 97 ? 8.982 9.992 -9.651 1.00 93.69 97 SER A O 1
ATOM 745 N N . SER A 1 98 ? 8.578 11.857 -8.492 1.00 92.88 98 SER A N 1
ATOM 746 C CA . SER A 1 98 ? 7.902 12.569 -9.587 1.00 92.88 98 SER A CA 1
ATOM 747 C C . SER A 1 98 ? 8.729 12.674 -10.875 1.00 92.88 98 SER A C 1
ATOM 749 O O . SER A 1 98 ? 8.156 12.704 -11.966 1.00 92.88 98 SER A O 1
ATOM 751 N N . ASP A 1 99 ? 10.063 12.664 -10.788 1.00 93.06 99 ASP A N 1
ATOM 752 C CA . ASP A 1 99 ? 10.935 12.776 -11.965 1.00 93.06 99 ASP A CA 1
ATOM 753 C C . ASP A 1 99 ? 10.827 11.541 -12.877 1.00 93.06 99 ASP A C 1
ATOM 755 O O . ASP A 1 99 ? 11.029 11.629 -14.089 1.00 93.06 99 ASP A O 1
ATOM 759 N N . ALA A 1 100 ? 10.410 10.392 -12.330 1.00 94.75 100 ALA A N 1
ATOM 760 C CA . ALA A 1 100 ? 10.164 9.165 -13.084 1.00 94.75 100 ALA A CA 1
ATOM 761 C C . ALA A 1 100 ? 8.766 9.088 -13.727 1.00 94.75 100 ALA A C 1
ATOM 763 O O . ALA A 1 100 ? 8.417 8.053 -14.304 1.00 94.75 100 ALA A O 1
ATOM 764 N N . LYS A 1 101 ? 7.970 10.168 -13.725 1.00 96.25 101 LYS A N 1
ATOM 765 C CA . LYS A 1 101 ? 6.670 10.228 -14.424 1.00 96.25 101 LYS A CA 1
ATOM 766 C C . LYS A 1 101 ? 6.700 9.682 -15.866 1.00 96.25 101 LYS A C 1
ATOM 768 O O . LYS A 1 101 ? 5.783 8.937 -16.224 1.00 96.25 101 LYS A O 1
ATOM 773 N N . PRO A 1 102 ? 7.725 9.947 -16.707 1.00 97.00 102 PRO A N 1
ATOM 774 C CA . PRO A 1 102 ? 7.782 9.379 -18.058 1.00 97.00 102 PRO A CA 1
ATOM 775 C C . PRO A 1 102 ? 7.878 7.842 -18.090 1.00 97.00 102 PRO A C 1
ATOM 777 O O . PRO A 1 102 ? 7.506 7.225 -19.088 1.00 97.00 102 PRO A O 1
ATOM 780 N N . ALA A 1 103 ? 8.339 7.204 -17.008 1.00 97.25 103 ALA A N 1
ATOM 781 C CA . ALA A 1 103 ? 8.463 5.752 -16.902 1.00 97.25 103 ALA A CA 1
ATOM 782 C C . ALA A 1 103 ? 7.179 5.040 -16.456 1.00 97.25 103 ALA A C 1
ATOM 784 O O . ALA A 1 103 ? 7.149 3.809 -16.477 1.00 97.25 103 ALA A O 1
ATOM 785 N N . VAL A 1 104 ? 6.106 5.761 -16.101 1.00 98.12 104 VAL A N 1
ATOM 786 C CA . VAL A 1 104 ? 4.854 5.162 -15.596 1.00 98.12 104 VAL A CA 1
ATOM 787 C C . VAL A 1 104 ? 4.332 4.067 -16.531 1.00 98.12 104 VAL A C 1
ATOM 789 O O . VAL A 1 104 ? 4.015 2.975 -16.072 1.00 98.12 104 VAL A O 1
ATOM 792 N N . GLY A 1 105 ? 4.317 4.291 -17.850 1.00 98.00 105 GLY A N 1
ATOM 793 C CA . GLY A 1 105 ? 3.875 3.269 -18.811 1.00 98.00 105 GLY A CA 1
ATOM 794 C C . GLY A 1 105 ? 4.754 2.007 -18.824 1.00 98.00 105 GLY A C 1
ATOM 795 O O . GLY A 1 105 ? 4.249 0.888 -18.952 1.00 98.00 105 GLY A O 1
ATOM 796 N N . ALA A 1 106 ? 6.066 2.166 -18.638 1.00 98.00 106 ALA A N 1
ATOM 797 C CA . ALA A 1 106 ? 6.999 1.044 -18.556 1.00 98.00 106 ALA A CA 1
ATOM 798 C C . ALA A 1 106 ? 6.832 0.266 -17.242 1.00 98.00 106 ALA A C 1
ATOM 800 O O . ALA A 1 106 ? 6.788 -0.962 -17.262 1.00 98.00 106 ALA A O 1
ATOM 801 N N . LEU A 1 107 ? 6.647 0.966 -16.120 1.00 98.25 107 LEU A N 1
ATOM 802 C CA . LEU A 1 107 ? 6.368 0.352 -14.820 1.00 98.25 107 LEU A CA 1
ATOM 803 C C . LEU A 1 107 ? 5.025 -0.389 -14.815 1.00 98.25 107 LEU A C 1
ATOM 805 O O . LEU A 1 107 ? 4.942 -1.499 -14.300 1.00 98.25 107 LEU A O 1
ATOM 809 N N . VAL A 1 108 ? 3.994 0.156 -15.468 1.00 98.38 108 VAL A N 1
ATOM 810 C CA . VAL A 1 108 ? 2.709 -0.540 -15.663 1.00 98.38 108 VAL A CA 1
ATOM 811 C C . VAL A 1 108 ? 2.886 -1.828 -16.462 1.00 98.38 108 VAL A C 1
ATOM 813 O O . VAL A 1 108 ? 2.254 -2.831 -16.147 1.00 98.38 108 VAL A O 1
ATOM 816 N N . THR A 1 109 ? 3.770 -1.834 -17.460 1.00 98.00 109 THR A N 1
ATOM 817 C CA . THR A 1 109 ? 4.107 -3.063 -18.195 1.00 98.00 109 THR A CA 1
ATOM 818 C C . THR A 1 109 ? 4.824 -4.067 -17.282 1.00 98.00 109 THR A C 1
ATOM 820 O O . THR A 1 109 ? 4.499 -5.253 -17.298 1.00 98.00 109 THR A O 1
ATOM 823 N N . ALA A 1 110 ? 5.735 -3.596 -16.425 1.00 97.81 110 ALA A N 1
ATOM 824 C CA . ALA A 1 110 ? 6.470 -4.422 -15.463 1.00 97.81 110 ALA A CA 1
ATOM 825 C C . ALA A 1 110 ? 5.586 -5.021 -14.346 1.00 97.81 110 ALA A C 1
ATOM 827 O O . ALA A 1 110 ? 5.964 -6.017 -13.732 1.00 97.81 110 ALA A O 1
ATOM 828 N N . LEU A 1 111 ? 4.367 -4.512 -14.125 1.00 97.88 111 LEU A N 1
ATOM 829 C CA . LEU A 1 111 ? 3.369 -5.183 -13.275 1.00 97.88 111 LEU A CA 1
ATOM 830 C C . LEU A 1 111 ? 2.948 -6.561 -13.817 1.00 97.88 111 LEU A C 1
ATOM 832 O O . LEU A 1 111 ? 2.414 -7.376 -13.067 1.00 97.88 111 LEU A O 1
ATOM 836 N N . GLY A 1 112 ? 3.176 -6.828 -15.105 1.00 96.50 112 GLY A N 1
ATOM 837 C CA . GLY A 1 112 ? 2.938 -8.119 -15.749 1.00 96.50 112 GLY A CA 1
ATOM 838 C C . GLY A 1 112 ? 4.165 -9.031 -15.819 1.00 96.50 112 GLY A C 1
ATOM 839 O O . GLY A 1 112 ? 4.095 -10.061 -16.485 1.00 96.50 112 GLY A O 1
ATOM 840 N N . ASP A 1 113 ? 5.283 -8.667 -15.181 1.00 97.94 113 ASP A N 1
ATOM 841 C CA . ASP A 1 113 ? 6.532 -9.430 -15.268 1.00 97.94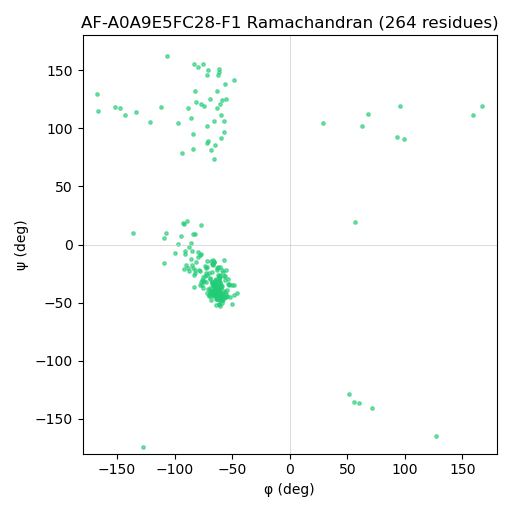 113 ASP A CA 1
ATOM 842 C C . ASP A 1 113 ? 6.384 -10.858 -14.720 1.00 97.94 113 ASP A C 1
ATOM 844 O O . ASP A 1 113 ? 5.583 -11.119 -13.818 1.00 97.94 113 ASP A O 1
ATOM 848 N N . GLN A 1 114 ? 7.177 -11.794 -15.242 1.00 96.06 114 GLN A N 1
ATOM 849 C CA . GLN A 1 114 ? 7.211 -13.178 -14.762 1.00 96.06 114 GLN A CA 1
ATOM 850 C C . GLN A 1 114 ? 7.762 -13.262 -13.331 1.00 96.06 114 GLN A C 1
ATOM 852 O O . GLN A 1 114 ? 7.276 -14.043 -12.507 1.00 96.06 114 GLN A O 1
ATOM 857 N N . ASP A 1 115 ? 8.727 -12.406 -13.008 1.00 96.69 115 ASP A N 1
ATOM 858 C CA . ASP A 1 115 ? 9.355 -12.323 -11.704 1.00 96.69 115 ASP A CA 1
ATOM 859 C C . ASP A 1 115 ? 8.500 -11.509 -10.720 1.00 96.69 115 ASP A C 1
ATOM 861 O O . ASP A 1 115 ? 8.182 -10.337 -10.932 1.00 96.69 115 ASP A O 1
ATOM 865 N N . LYS A 1 116 ? 8.131 -12.134 -9.597 1.00 97.12 116 LYS A N 1
ATOM 866 C CA . LYS A 1 116 ? 7.272 -11.497 -8.586 1.00 97.12 116 LYS A CA 1
ATOM 867 C C . LYS A 1 116 ? 7.914 -10.281 -7.919 1.00 97.12 116 LYS A C 1
ATOM 869 O O . LYS A 1 116 ? 7.197 -9.376 -7.501 1.00 97.12 116 LYS A O 1
ATOM 874 N N . PHE A 1 117 ? 9.239 -10.243 -7.798 1.00 97.25 117 PHE A N 1
ATOM 875 C CA . PHE A 1 117 ? 9.915 -9.107 -7.188 1.00 97.25 117 PHE A CA 1
ATOM 876 C C . PHE A 1 117 ? 9.942 -7.929 -8.156 1.00 97.25 117 PHE A C 1
ATOM 878 O O . PHE A 1 117 ? 9.697 -6.812 -7.714 1.00 97.25 117 PHE A O 1
ATOM 885 N N . VAL A 1 118 ? 10.114 -8.165 -9.463 1.00 98.06 118 VAL A N 1
ATOM 886 C CA . VAL A 1 118 ? 9.940 -7.108 -10.476 1.00 98.06 118 VAL A CA 1
ATOM 887 C C . VAL A 1 118 ? 8.532 -6.519 -10.387 1.00 98.06 118 VAL A C 1
ATOM 889 O O . VAL A 1 118 ? 8.399 -5.303 -10.267 1.00 98.06 118 VAL A O 1
ATOM 892 N N . ARG A 1 119 ? 7.485 -7.359 -10.326 1.00 98.31 119 ARG A N 1
ATOM 893 C CA . ARG A 1 119 ? 6.098 -6.882 -10.145 1.00 98.31 119 ARG A CA 1
ATOM 894 C C . ARG A 1 119 ? 5.929 -6.047 -8.873 1.00 98.31 119 ARG A C 1
ATOM 896 O O . ARG A 1 119 ? 5.312 -4.984 -8.911 1.00 98.31 119 ARG A O 1
ATOM 903 N N . ARG A 1 120 ? 6.487 -6.511 -7.748 1.00 98.38 120 ARG A N 1
ATOM 904 C CA . ARG A 1 120 ? 6.439 -5.806 -6.457 1.00 98.38 120 ARG A CA 1
ATOM 905 C C . ARG A 1 120 ? 7.126 -4.442 -6.532 1.00 98.38 120 ARG A C 1
ATOM 907 O O . ARG A 1 120 ? 6.529 -3.453 -6.118 1.00 98.38 120 ARG A O 1
ATOM 914 N N . PHE A 1 121 ? 8.357 -4.386 -7.039 1.00 98.19 121 PHE A N 1
ATOM 915 C CA . PHE A 1 121 ? 9.114 -3.136 -7.139 1.00 98.19 121 PHE A CA 1
ATOM 916 C C . PHE A 1 121 ? 8.493 -2.178 -8.152 1.00 98.19 121 PHE A C 1
ATOM 918 O O . PHE A 1 121 ? 8.474 -0.981 -7.903 1.00 98.19 121 PHE A O 1
ATOM 925 N N . ALA A 1 122 ? 7.903 -2.684 -9.238 1.00 98.44 122 ALA A N 1
ATOM 926 C CA . ALA A 1 122 ? 7.137 -1.859 -10.165 1.00 98.44 122 ALA A CA 1
ATOM 927 C C . ALA A 1 122 ? 5.909 -1.230 -9.488 1.00 98.44 122 ALA A C 1
ATOM 929 O O . ALA A 1 122 ? 5.661 -0.037 -9.654 1.00 98.44 122 ALA A O 1
ATOM 930 N N . ALA A 1 123 ? 5.171 -2.001 -8.680 1.00 98.56 123 ALA A N 1
ATOM 931 C CA . ALA A 1 123 ? 4.048 -1.473 -7.908 1.00 98.56 123 ALA A CA 1
ATOM 932 C C . ALA A 1 123 ? 4.500 -0.420 -6.887 1.00 98.56 123 ALA A C 1
ATOM 934 O O . ALA A 1 123 ? 3.910 0.655 -6.819 1.00 98.56 123 ALA A O 1
ATOM 935 N N . GLN A 1 124 ? 5.574 -0.697 -6.142 1.00 98.44 124 GLN A N 1
ATOM 936 C CA . GLN A 1 124 ? 6.146 0.248 -5.184 1.00 98.44 124 GLN A CA 1
ATOM 937 C C . GLN A 1 124 ? 6.604 1.542 -5.868 1.00 98.44 124 GLN A C 1
ATOM 939 O O . GLN A 1 124 ? 6.235 2.619 -5.414 1.00 98.44 124 GLN A O 1
ATOM 944 N N . ALA A 1 125 ? 7.321 1.443 -6.989 1.00 98.25 125 ALA A N 1
ATOM 945 C CA . ALA A 1 125 ? 7.789 2.597 -7.750 1.00 98.25 125 ALA A CA 1
ATOM 946 C C . ALA A 1 125 ? 6.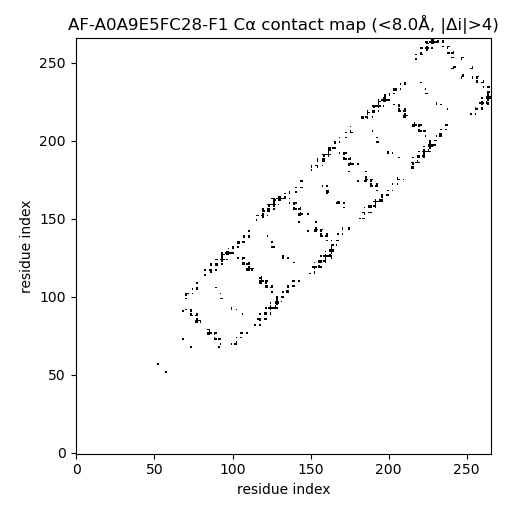632 3.471 -8.249 1.00 98.25 125 ALA A C 1
ATOM 948 O O . ALA A 1 125 ? 6.698 4.690 -8.148 1.00 98.25 125 ALA A O 1
ATOM 949 N N . LEU A 1 126 ? 5.532 2.868 -8.719 1.00 98.50 126 LEU A N 1
ATOM 950 C CA . LEU A 1 126 ? 4.319 3.617 -9.070 1.00 98.50 126 LEU A CA 1
ATOM 951 C C . LEU A 1 126 ? 3.733 4.363 -7.861 1.00 98.50 126 LEU A C 1
ATOM 953 O O . LEU A 1 126 ? 3.248 5.479 -8.013 1.00 98.50 126 LEU A O 1
ATOM 957 N N . GLY A 1 127 ? 3.803 3.777 -6.665 1.00 97.75 127 GLY A N 1
ATOM 958 C CA . GLY A 1 127 ? 3.419 4.448 -5.424 1.00 97.75 127 GLY A CA 1
ATOM 959 C C . GLY A 1 127 ? 4.367 5.577 -5.013 1.00 97.75 127 GLY A C 1
ATOM 960 O O . GLY A 1 127 ? 3.906 6.592 -4.508 1.00 97.75 127 GLY A O 1
ATOM 961 N N . GLU A 1 128 ? 5.674 5.421 -5.223 1.00 98.00 128 GLU A N 1
ATOM 962 C CA . GLU A 1 128 ? 6.700 6.428 -4.896 1.00 98.00 128 GLU A CA 1
ATOM 963 C C . GLU A 1 128 ? 6.682 7.622 -5.863 1.00 98.00 128 GLU A C 1
ATOM 965 O O . GLU A 1 128 ? 6.884 8.758 -5.442 1.00 98.00 128 GLU A O 1
ATOM 970 N N . ILE A 1 129 ? 6.335 7.393 -7.135 1.00 97.69 129 ILE A N 1
ATOM 971 C CA . ILE A 1 129 ? 6.011 8.466 -8.092 1.00 97.69 129 ILE A CA 1
ATOM 972 C C . ILE A 1 129 ? 4.782 9.264 -7.616 1.00 97.69 129 ILE A C 1
ATOM 974 O O . ILE A 1 129 ? 4.666 10.460 -7.888 1.00 97.69 129 ILE A O 1
ATOM 978 N N . GLY A 1 130 ? 3.866 8.619 -6.887 1.00 95.75 130 GLY A N 1
ATOM 979 C CA . GLY A 1 130 ? 2.716 9.269 -6.267 1.00 95.75 130 GLY A CA 1
ATOM 980 C C . GLY A 1 130 ? 1.662 9.713 -7.292 1.00 95.75 130 GLY A C 1
ATOM 981 O O . GLY A 1 130 ? 1.396 8.983 -8.252 1.00 95.75 130 GLY A O 1
ATOM 982 N N . PRO A 1 131 ? 1.032 10.892 -7.129 1.00 96.38 131 PRO A N 1
ATOM 983 C CA . PRO A 1 131 ? -0.086 11.329 -7.976 1.00 96.38 131 PRO A CA 1
ATOM 984 C C . PRO A 1 131 ? 0.210 11.381 -9.480 1.00 96.38 131 PRO A C 1
ATOM 986 O O . PRO A 1 131 ? -0.686 11.185 -10.306 1.00 96.38 131 PRO A O 1
ATOM 989 N N . ASP A 1 132 ? 1.473 11.578 -9.860 1.00 96.06 132 ASP A N 1
ATOM 990 C CA . ASP A 1 132 ? 1.904 11.576 -11.259 1.00 96.06 132 ASP A CA 1
ATOM 991 C C . ASP A 1 132 ? 1.785 10.199 -11.936 1.00 96.06 132 ASP A C 1
ATOM 993 O O . ASP A 1 132 ? 1.715 10.115 -13.166 1.00 96.06 132 ASP A O 1
ATOM 997 N N . ALA A 1 133 ? 1.669 9.120 -11.154 1.00 96.69 133 ALA A N 1
ATOM 998 C CA . ALA A 1 133 ? 1.442 7.758 -11.629 1.00 96.69 133 ALA A CA 1
ATOM 999 C C . ALA A 1 133 ? -0.045 7.387 -11.783 1.00 96.69 133 ALA A C 1
ATOM 1001 O O . ALA A 1 133 ? -0.376 6.203 -11.881 1.00 96.69 133 ALA A O 1
ATOM 1002 N N . LYS A 1 134 ? -0.958 8.366 -11.898 1.00 95.81 134 LYS A N 1
ATOM 1003 C CA . LYS A 1 134 ? -2.398 8.141 -12.162 1.00 95.81 134 LYS A CA 1
ATOM 1004 C C . LYS A 1 134 ? -2.673 7.171 -13.323 1.00 95.81 134 LYS A C 1
ATOM 1006 O O . LYS A 1 134 ? -3.602 6.368 -13.258 1.00 95.81 134 LYS A O 1
ATOM 1011 N N . GLY A 1 135 ? -1.831 7.176 -14.361 1.00 95.50 135 GLY A N 1
ATOM 1012 C CA . GLY A 1 135 ? -1.920 6.227 -15.481 1.00 95.50 135 GLY A CA 1
ATOM 1013 C C . GLY A 1 135 ? -1.760 4.748 -15.085 1.00 95.50 135 GLY A C 1
ATOM 1014 O O . GLY A 1 135 ? -2.194 3.867 -15.825 1.00 95.50 135 GLY A O 1
ATOM 1015 N N . GLY A 1 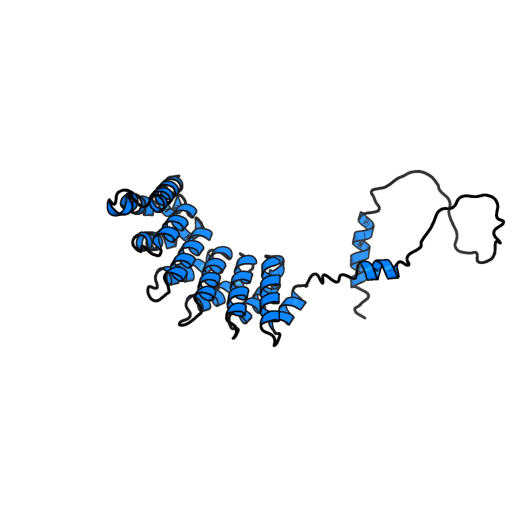136 ? -1.181 4.462 -13.915 1.00 96.00 136 GLY A N 1
ATOM 1016 C CA . GLY A 1 136 ? -0.965 3.112 -13.395 1.00 96.00 136 GLY A CA 1
ATOM 1017 C C . GLY A 1 136 ? -2.085 2.547 -12.525 1.00 96.00 136 GLY A C 1
ATOM 1018 O O . GLY A 1 136 ? -2.075 1.346 -12.250 1.00 96.00 136 GLY A O 1
ATOM 1019 N N . VAL A 1 137 ? -3.089 3.349 -12.153 1.00 97.75 137 VAL A N 1
ATOM 1020 C CA . VAL A 1 137 ? -4.179 2.936 -11.244 1.00 97.75 137 VAL A CA 1
ATOM 1021 C C . VAL A 1 137 ? -4.891 1.675 -11.733 1.00 97.75 137 VAL A C 1
ATOM 1023 O O . VAL A 1 137 ? -5.110 0.743 -10.957 1.00 97.75 137 VAL A O 1
ATOM 1026 N N . LYS A 1 138 ? -5.211 1.593 -13.033 1.00 97.62 138 LYS A N 1
ATOM 1027 C CA . LYS A 1 138 ? -5.880 0.416 -13.610 1.00 97.62 138 LYS A CA 1
ATOM 1028 C C . LYS A 1 138 ? -5.013 -0.842 -13.499 1.00 97.62 138 LYS A C 1
ATOM 1030 O O . LYS A 1 138 ? -5.526 -1.896 -13.135 1.00 97.62 138 LYS A O 1
ATOM 1035 N N . GLY A 1 139 ? -3.714 -0.731 -13.785 1.00 97.38 139 GLY A N 1
ATOM 1036 C CA . GLY A 1 139 ? -2.772 -1.849 -13.682 1.00 97.38 139 GLY A CA 1
ATOM 1037 C C . GLY A 1 139 ? -2.639 -2.351 -12.244 1.00 97.38 139 GLY A C 1
ATOM 1038 O O . GLY A 1 139 ? -2.776 -3.546 -11.991 1.00 97.38 139 GLY A O 1
ATOM 1039 N N . LEU A 1 140 ? -2.475 -1.431 -11.291 1.00 98.00 140 LEU A N 1
ATOM 1040 C CA . LEU A 1 140 ? -2.400 -1.754 -9.864 1.00 98.00 140 LEU A CA 1
ATOM 1041 C C . LEU A 1 140 ? -3.697 -2.383 -9.341 1.00 98.00 140 LEU A C 1
ATOM 1043 O O . LEU A 1 140 ? -3.645 -3.342 -8.576 1.00 98.00 140 LEU A O 1
ATOM 1047 N N . SER A 1 141 ? -4.857 -1.904 -9.800 1.00 97.50 141 SER A N 1
ATOM 1048 C CA . SER A 1 141 ? -6.165 -2.466 -9.431 1.00 97.50 141 SER A CA 1
ATOM 1049 C C . SER A 1 141 ? -6.316 -3.919 -9.887 1.00 97.50 141 SER A C 1
ATOM 1051 O O . SER A 1 141 ? -6.821 -4.753 -9.137 1.00 97.50 141 SER A O 1
ATOM 1053 N N . VAL A 1 142 ? -5.844 -4.240 -11.098 1.00 96.56 142 VAL A N 1
ATOM 1054 C CA . VAL A 1 142 ? -5.835 -5.619 -11.610 1.00 96.56 142 VAL A CA 1
ATOM 1055 C C . VAL A 1 142 ? -4.923 -6.499 -10.762 1.00 96.56 142 VAL A C 1
ATOM 1057 O O . VAL A 1 142 ? -5.339 -7.581 -10.364 1.00 96.56 142 VAL A O 1
ATOM 1060 N N . VAL A 1 143 ? -3.709 -6.036 -10.452 1.00 96.50 143 VAL A N 1
ATOM 1061 C CA . VAL A 1 143 ? -2.751 -6.779 -9.617 1.00 96.50 143 VAL A CA 1
ATOM 1062 C C . VAL A 1 143 ? -3.308 -7.037 -8.217 1.00 96.50 143 VAL A C 1
ATOM 1064 O O . VAL A 1 143 ? -3.215 -8.158 -7.722 1.00 96.50 143 VAL A O 1
ATOM 1067 N N . LEU A 1 144 ? -3.935 -6.032 -7.602 1.00 96.81 144 LEU A N 1
ATOM 1068 C CA . LEU A 1 144 ? -4.531 -6.146 -6.273 1.00 96.81 144 LEU A CA 1
ATOM 1069 C C . LEU A 1 144 ? -5.636 -7.212 -6.223 1.00 96.81 144 LEU A C 1
ATOM 1071 O O . LEU A 1 144 ? -5.686 -7.995 -5.279 1.00 96.81 144 LEU A O 1
ATOM 1075 N N . ALA A 1 145 ? -6.488 -7.276 -7.248 1.00 94.56 145 ALA A N 1
ATOM 1076 C CA . ALA A 1 145 ? -7.601 -8.225 -7.322 1.00 94.56 145 ALA A CA 1
ATOM 1077 C C . ALA A 1 145 ? -7.230 -9.586 -7.946 1.00 94.56 145 ALA A C 1
ATOM 1079 O O . ALA A 1 145 ? -8.080 -10.472 -8.051 1.00 94.56 145 ALA A O 1
ATOM 1080 N N . LYS A 1 146 ? -5.984 -9.767 -8.401 1.00 93.75 146 LYS A N 1
ATOM 1081 C CA . LYS A 1 146 ? -5.574 -10.957 -9.152 1.00 93.75 146 LYS A CA 1
ATOM 1082 C C . LYS A 1 146 ? -5.552 -12.207 -8.256 1.00 93.75 146 LYS A C 1
ATOM 1084 O O . LYS A 1 146 ? -4.834 -12.220 -7.254 1.00 93.75 146 LYS A O 1
ATOM 1089 N N . PRO A 1 147 ? -6.265 -13.289 -8.626 1.00 88.38 147 PRO A N 1
ATOM 1090 C CA . PRO A 1 147 ? -6.184 -14.560 -7.909 1.00 88.38 147 PRO A CA 1
ATOM 1091 C C . PRO A 1 147 ? -4.772 -15.155 -7.971 1.00 88.38 147 PRO A C 1
ATOM 1093 O O . PRO A 1 147 ? -4.099 -15.046 -8.996 1.00 88.38 147 PRO A O 1
ATOM 1096 N N . ASN A 1 148 ? -4.345 -15.834 -6.901 1.00 88.38 148 ASN A N 1
ATOM 1097 C CA . ASN A 1 148 ? -3.038 -16.505 -6.790 1.00 88.38 148 ASN A CA 1
ATOM 1098 C C . ASN A 1 148 ? -1.813 -15.593 -7.011 1.00 88.38 148 ASN A C 1
ATOM 1100 O O . ASN A 1 148 ? -0.720 -16.080 -7.303 1.00 88.38 148 ASN A O 1
ATOM 1104 N N . GLU A 1 149 ? -1.973 -14.277 -6.885 1.00 93.69 149 GLU A N 1
ATOM 1105 C CA . GLU A 1 149 ? -0.849 -13.347 -6.890 1.00 93.69 149 GLU A CA 1
ATOM 1106 C C . GLU A 1 149 ? -0.098 -13.396 -5.548 1.00 93.69 149 GLU A C 1
ATOM 1108 O O . GLU A 1 149 ? -0.643 -13.786 -4.512 1.00 93.69 149 GLU A O 1
ATOM 1113 N N . SER A 1 150 ? 1.180 -13.019 -5.560 1.00 96.19 150 SER A N 1
ATOM 1114 C CA . SER A 1 150 ? 1.975 -12.908 -4.337 1.00 96.19 150 SER A CA 1
ATOM 1115 C C . SER A 1 150 ? 1.394 -11.823 -3.430 1.00 96.19 150 SER A C 1
ATOM 1117 O O . SER A 1 150 ? 1.130 -10.699 -3.863 1.00 96.19 150 SER A O 1
ATOM 1119 N N . LYS A 1 151 ? 1.233 -12.155 -2.144 1.00 95.94 151 LYS A N 1
ATOM 1120 C CA . LYS A 1 151 ? 0.692 -11.240 -1.129 1.00 95.94 151 LYS A CA 1
ATOM 1121 C C . LYS A 1 151 ? 1.521 -9.962 -1.061 1.00 95.94 151 LYS A C 1
ATOM 1123 O O . LYS A 1 151 ? 0.966 -8.877 -0.988 1.00 95.94 151 LYS A O 1
ATOM 1128 N N . GLU A 1 152 ? 2.842 -10.078 -1.167 1.00 96.50 152 GLU A N 1
ATOM 1129 C CA . GLU A 1 152 ? 3.775 -8.950 -1.164 1.00 96.50 152 GLU A CA 1
ATOM 1130 C C . GLU A 1 152 ? 3.542 -8.002 -2.351 1.00 96.50 152 GLU A C 1
ATOM 1132 O O . GLU A 1 152 ? 3.642 -6.784 -2.203 1.00 96.50 152 GLU A O 1
ATOM 1137 N N . VAL A 1 153 ? 3.198 -8.549 -3.522 1.00 97.81 153 VAL A N 1
ATOM 1138 C CA . VAL A 1 153 ? 2.859 -7.762 -4.717 1.00 97.81 153 VAL A CA 1
ATOM 1139 C C . VAL A 1 153 ? 1.510 -7.060 -4.527 1.00 97.81 153 VAL A C 1
ATOM 1141 O O . VAL A 1 153 ? 1.396 -5.866 -4.800 1.00 97.81 153 VAL A O 1
ATOM 1144 N N . GLN A 1 154 ? 0.500 -7.764 -4.007 1.00 98.06 154 GLN A N 1
ATOM 1145 C CA . GLN A 1 154 ? -0.822 -7.186 -3.732 1.00 98.06 154 GLN A CA 1
ATOM 1146 C C . GLN A 1 154 ? -0.764 -6.084 -2.665 1.00 98.06 154 GLN A C 1
ATOM 1148 O O . GLN A 1 154 ? -1.372 -5.030 -2.826 1.00 98.06 154 GLN A O 1
ATOM 1153 N N . GLN A 1 155 ? 0.006 -6.294 -1.595 1.00 98.06 155 GLN A N 1
ATOM 1154 C CA . GLN A 1 155 ? 0.247 -5.297 -0.551 1.00 98.06 155 GLN A CA 1
ATOM 1155 C C . GLN A 1 155 ? 0.916 -4.040 -1.119 1.00 98.06 155 GLN A C 1
ATOM 1157 O O . GLN A 1 155 ? 0.471 -2.931 -0.825 1.00 98.06 155 GLN A O 1
ATOM 1162 N N . ALA A 1 156 ? 1.948 -4.204 -1.958 1.00 98.06 156 ALA A N 1
ATOM 1163 C CA . ALA A 1 156 ? 2.598 -3.080 -2.630 1.00 98.06 156 ALA A CA 1
ATOM 1164 C C . ALA A 1 156 ? 1.613 -2.324 -3.533 1.00 98.06 156 ALA A C 1
ATOM 1166 O O . ALA A 1 156 ? 1.581 -1.097 -3.501 1.00 98.06 156 ALA A O 1
ATOM 1167 N N . ALA A 1 157 ? 0.757 -3.039 -4.271 1.00 98.31 157 ALA A N 1
ATOM 1168 C CA . ALA A 1 157 ? -0.271 -2.420 -5.101 1.00 98.31 157 ALA A CA 1
ATOM 1169 C C . ALA A 1 157 ? -1.306 -1.634 -4.279 1.00 98.31 157 ALA A C 1
ATOM 1171 O O . ALA A 1 157 ? -1.669 -0.524 -4.663 1.00 98.31 157 ALA A O 1
ATOM 1172 N N . ALA A 1 158 ? -1.744 -2.163 -3.132 1.00 98.25 158 ALA A N 1
ATOM 1173 C CA . ALA A 1 158 ? -2.666 -1.468 -2.235 1.00 98.25 158 ALA A CA 1
ATOM 1174 C C . ALA A 1 158 ? -2.073 -0.157 -1.688 1.00 98.25 158 ALA A C 1
ATOM 1176 O O . ALA A 1 158 ? -2.720 0.887 -1.746 1.00 98.25 158 ALA A O 1
ATOM 1177 N N . ILE A 1 159 ? -0.826 -0.180 -1.211 1.00 98.19 159 ILE A N 1
ATOM 1178 C CA . ILE A 1 159 ? -0.162 1.037 -0.718 1.00 98.19 159 ILE A CA 1
ATOM 1179 C C . ILE A 1 159 ? 0.078 2.035 -1.853 1.00 98.19 159 ILE A C 1
ATOM 1181 O O . ILE A 1 159 ? -0.201 3.221 -1.691 1.00 98.19 159 ILE A O 1
ATOM 1185 N N . ALA A 1 160 ? 0.509 1.560 -3.023 1.00 98.19 160 ALA A N 1
ATOM 1186 C CA . ALA A 1 160 ? 0.724 2.412 -4.186 1.00 98.19 160 ALA A CA 1
ATOM 1187 C C . ALA A 1 160 ? -0.552 3.148 -4.612 1.00 98.19 160 ALA A C 1
ATOM 1189 O O . ALA A 1 160 ? -0.511 4.349 -4.864 1.00 98.19 160 ALA A O 1
ATOM 1190 N N . LEU A 1 161 ? -1.701 2.465 -4.623 1.00 98.12 161 LEU A N 1
ATOM 1191 C CA . LEU A 1 161 ? -2.996 3.098 -4.892 1.00 98.12 161 LEU A CA 1
ATOM 1192 C C . LEU A 1 161 ? -3.326 4.202 -3.872 1.00 98.12 161 LEU A C 1
ATOM 1194 O O . LEU A 1 161 ? -3.861 5.236 -4.264 1.00 98.12 161 LEU A O 1
ATOM 1198 N N . GLY A 1 162 ? -2.969 4.012 -2.598 1.00 96.94 162 GLY A N 1
ATOM 1199 C CA . GLY A 1 162 ? -3.113 5.035 -1.557 1.00 96.94 162 GLY A CA 1
ATOM 1200 C C . GLY A 1 162 ? -2.235 6.271 -1.789 1.00 96.94 162 GLY A C 1
ATOM 1201 O O . GLY A 1 162 ? -2.692 7.387 -1.570 1.00 96.94 162 GLY A O 1
ATOM 1202 N N . HIS A 1 163 ? -1.003 6.099 -2.281 1.00 97.00 163 HIS A N 1
ATOM 1203 C CA . HIS A 1 163 ? -0.107 7.222 -2.601 1.00 97.00 163 HIS A CA 1
ATOM 1204 C C . HIS A 1 163 ? -0.469 7.955 -3.901 1.00 97.00 163 HIS A C 1
ATOM 1206 O O . HIS A 1 163 ? -0.224 9.154 -4.016 1.00 97.00 163 HIS A O 1
ATOM 1212 N N . ILE A 1 164 ? -1.040 7.255 -4.886 1.00 96.31 164 ILE A N 1
ATOM 1213 C CA . ILE A 1 164 ? -1.444 7.867 -6.161 1.00 96.31 164 ILE A CA 1
ATOM 1214 C C . ILE A 1 164 ? -2.667 8.770 -5.972 1.00 96.31 164 ILE A C 1
ATOM 1216 O O . ILE A 1 164 ? -2.749 9.837 -6.580 1.00 96.31 164 ILE A O 1
ATOM 1220 N N . GLY A 1 165 ? -3.617 8.365 -5.128 1.00 93.50 165 GLY A N 1
ATOM 1221 C CA . GLY A 1 165 ? -4.762 9.195 -4.768 1.00 93.50 165 GLY A CA 1
ATOM 1222 C C . GLY A 1 165 ? -6.115 8.516 -4.963 1.00 93.50 165 GLY A C 1
ATOM 1223 O O . GLY A 1 165 ? -6.239 7.298 -5.107 1.00 93.50 165 GLY A O 1
ATOM 1224 N N . THR A 1 166 ? -7.171 9.329 -4.948 1.00 94.19 166 THR A N 1
ATOM 1225 C CA . THR A 1 166 ? -8.566 8.870 -4.829 1.00 94.19 166 THR A CA 1
ATOM 1226 C C . THR A 1 166 ? -9.070 8.050 -6.016 1.00 94.19 166 THR A C 1
ATOM 1228 O O . THR A 1 166 ? -10.056 7.332 -5.876 1.00 94.19 166 THR A O 1
ATOM 1231 N N . ASP A 1 167 ? -8.380 8.062 -7.157 1.00 93.12 167 ASP A N 1
ATOM 1232 C CA . ASP A 1 167 ? -8.712 7.191 -8.291 1.00 93.12 167 ASP A CA 1
ATOM 1233 C C . ASP A 1 167 ? -8.578 5.694 -7.938 1.00 93.12 167 ASP A C 1
ATOM 1235 O O . ASP A 1 167 ? -9.264 4.853 -8.519 1.00 93.12 167 ASP A O 1
ATOM 1239 N N . GLY A 1 168 ? -7.727 5.348 -6.962 1.00 92.81 168 GLY A N 1
ATOM 1240 C CA . GLY A 1 168 ? -7.566 3.981 -6.456 1.00 92.81 168 GLY A CA 1
ATOM 1241 C C . GLY A 1 168 ? -8.640 3.536 -5.458 1.00 92.81 168 GLY A C 1
ATOM 1242 O O . GLY A 1 168 ? -8.688 2.362 -5.082 1.00 92.81 168 GLY A O 1
ATOM 1243 N N . LEU A 1 169 ? -9.523 4.445 -5.035 1.00 95.25 169 LEU A N 1
ATOM 1244 C CA . LEU A 1 169 ? -10.494 4.221 -3.963 1.00 95.25 169 LEU A CA 1
ATOM 1245 C C . LEU A 1 169 ? -11.421 3.012 -4.205 1.00 95.25 169 LEU A C 1
ATOM 1247 O O . LEU A 1 169 ? -11.570 2.204 -3.283 1.00 95.25 169 LEU A O 1
ATOM 1251 N N . PRO A 1 170 ? -12.001 2.797 -5.408 1.00 96.00 170 PRO A N 1
ATOM 1252 C CA . PRO A 1 170 ? -12.875 1.645 -5.639 1.00 96.00 170 PRO A CA 1
ATOM 1253 C C . PRO A 1 170 ? -12.148 0.305 -5.485 1.00 96.00 170 PRO A C 1
ATOM 1255 O O . PRO A 1 170 ? -12.704 -0.639 -4.922 1.00 96.00 170 PRO A O 1
ATOM 1258 N N . ALA A 1 171 ? -10.894 0.228 -5.943 1.00 96.69 171 ALA A N 1
ATOM 1259 C CA . ALA A 1 171 ? -10.085 -0.983 -5.850 1.00 96.69 171 ALA A CA 1
ATOM 1260 C C . ALA A 1 171 ? -9.712 -1.301 -4.395 1.00 96.69 171 ALA A C 1
ATOM 1262 O O . ALA A 1 171 ? -9.817 -2.452 -3.969 1.00 96.69 171 ALA A O 1
ATOM 1263 N N . LEU A 1 172 ? -9.359 -0.279 -3.610 1.00 97.44 172 LEU A N 1
ATOM 1264 C CA . LEU A 1 172 ? -9.053 -0.431 -2.187 1.00 97.44 172 LEU A CA 1
ATOM 1265 C C . LEU A 1 172 ? -10.276 -0.868 -1.369 1.00 97.44 172 LEU A C 1
ATOM 1267 O O . LEU A 1 172 ? -10.173 -1.786 -0.555 1.00 97.44 172 LEU A O 1
ATOM 1271 N N . ILE A 1 173 ? -11.452 -0.277 -1.621 1.00 96.88 173 ILE A N 1
ATOM 1272 C CA . ILE A 1 173 ? -12.709 -0.701 -0.981 1.00 96.88 173 ILE A CA 1
ATOM 1273 C C . ILE A 1 173 ? -13.046 -2.150 -1.361 1.00 96.88 173 ILE A C 1
ATOM 1275 O O . ILE A 1 173 ? -13.460 -2.929 -0.502 1.00 96.88 173 ILE A O 1
ATOM 1279 N N . GLY A 1 174 ? -12.861 -2.525 -2.631 1.00 96.12 174 GLY A N 1
ATOM 1280 C CA . GLY A 1 174 ? -13.060 -3.897 -3.098 1.00 96.12 174 GLY A CA 1
ATOM 1281 C C . GLY A 1 174 ? -12.160 -4.896 -2.367 1.00 96.12 174 GLY A C 1
ATOM 1282 O O . GLY A 1 174 ? -12.652 -5.891 -1.837 1.00 96.12 174 GLY A O 1
ATOM 1283 N N . ALA A 1 175 ? -10.866 -4.590 -2.257 1.00 96.19 175 ALA A N 1
ATOM 1284 C CA . ALA A 1 175 ? -9.899 -5.447 -1.577 1.00 96.19 175 ALA A CA 1
ATOM 1285 C C . ALA A 1 175 ? -10.159 -5.568 -0.067 1.00 96.19 175 ALA A C 1
ATOM 1287 O O . ALA A 1 175 ? -10.009 -6.646 0.502 1.00 96.19 175 ALA A O 1
ATOM 1288 N N . LEU A 1 176 ? -10.605 -4.492 0.590 1.00 95.94 176 LEU A N 1
ATOM 1289 C CA . LEU A 1 176 ? -10.985 -4.530 2.005 1.00 95.94 176 LEU A CA 1
ATOM 1290 C C . LEU A 1 176 ? -12.173 -5.478 2.264 1.00 95.94 176 LEU A C 1
ATOM 1292 O O . LEU A 1 176 ? -12.223 -6.151 3.298 1.00 95.94 176 LEU A O 1
ATOM 1296 N N . LYS A 1 177 ? -13.130 -5.530 1.329 1.00 94.62 177 LYS A N 1
ATOM 1297 C CA . LYS A 1 177 ? -14.339 -6.365 1.415 1.00 94.62 177 LYS A CA 1
ATOM 1298 C C . LYS A 1 177 ? -14.082 -7.833 1.120 1.00 94.62 177 LYS A C 1
ATOM 1300 O O . LYS A 1 177 ? -14.791 -8.690 1.651 1.00 94.62 177 LYS A O 1
ATOM 1305 N N . ASP A 1 178 ? -13.122 -8.125 0.251 1.00 93.69 178 ASP A N 1
ATOM 1306 C CA . ASP A 1 178 ? -12.916 -9.476 -0.243 1.00 93.69 178 ASP A CA 1
ATOM 1307 C C . ASP A 1 178 ? -12.313 -10.384 0.837 1.00 93.69 178 ASP A C 1
ATOM 1309 O O . ASP A 1 178 ? -11.113 -10.380 1.105 1.00 93.69 178 ASP A O 1
ATOM 1313 N N . LYS A 1 179 ? -13.164 -11.212 1.452 1.00 89.69 179 LYS A N 1
ATOM 1314 C CA . LYS A 1 179 ? -12.756 -12.195 2.465 1.00 89.69 179 LYS A CA 1
ATOM 1315 C C . LYS A 1 179 ? -11.882 -13.321 1.910 1.00 89.69 179 LYS A C 1
ATOM 1317 O O . LYS A 1 179 ? -11.291 -14.043 2.708 1.00 89.69 179 LYS A O 1
ATOM 1322 N N . LYS A 1 180 ? -11.794 -13.482 0.585 1.00 90.19 180 LYS A N 1
ATOM 1323 C CA . LYS A 1 180 ? -10.890 -14.449 -0.054 1.00 90.19 180 LYS A CA 1
ATOM 1324 C C . LYS A 1 180 ? -9.451 -13.943 -0.087 1.00 90.19 180 LYS A C 1
ATOM 1326 O O . LYS A 1 180 ? -8.536 -14.758 -0.175 1.00 90.19 180 LYS A O 1
ATOM 1331 N N . LEU A 1 181 ? -9.246 -12.625 -0.015 1.00 90.75 181 LEU A N 1
ATOM 1332 C CA . LEU A 1 181 ? -7.912 -12.051 0.092 1.00 90.75 181 LEU A CA 1
ATOM 1333 C C . LEU A 1 181 ? -7.326 -12.296 1.479 1.00 90.75 181 LEU A C 1
ATOM 1335 O O . LEU A 1 181 ? -8.015 -12.263 2.508 1.00 90.75 181 LEU A O 1
ATOM 1339 N N . ASP A 1 182 ? -6.011 -12.492 1.484 1.00 94.12 182 ASP A N 1
ATOM 1340 C CA . ASP A 1 182 ? -5.246 -12.661 2.706 1.00 94.12 182 ASP A CA 1
ATOM 1341 C C . ASP A 1 182 ? -5.458 -11.463 3.654 1.00 94.12 182 ASP A C 1
ATO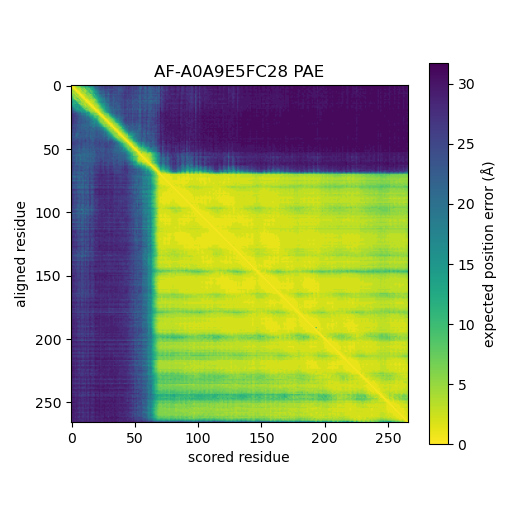M 1343 O O . ASP A 1 182 ? -5.461 -10.313 3.195 1.00 94.12 182 ASP A O 1
ATOM 1347 N N . PRO A 1 183 ? -5.620 -11.685 4.973 1.00 94.50 183 PRO A N 1
ATOM 1348 C CA . PRO A 1 183 ? -5.842 -10.598 5.921 1.00 94.50 183 PRO A CA 1
ATOM 1349 C C . PRO A 1 183 ? -4.782 -9.498 5.865 1.00 94.50 183 PRO A C 1
ATOM 1351 O O . PRO A 1 183 ? -5.125 -8.325 5.987 1.00 94.50 183 PRO A O 1
ATOM 1354 N N . SER A 1 184 ? -3.521 -9.841 5.588 1.00 95.12 184 SER A N 1
ATOM 1355 C CA . SER A 1 184 ? -2.447 -8.853 5.455 1.00 95.12 184 SER A CA 1
ATOM 1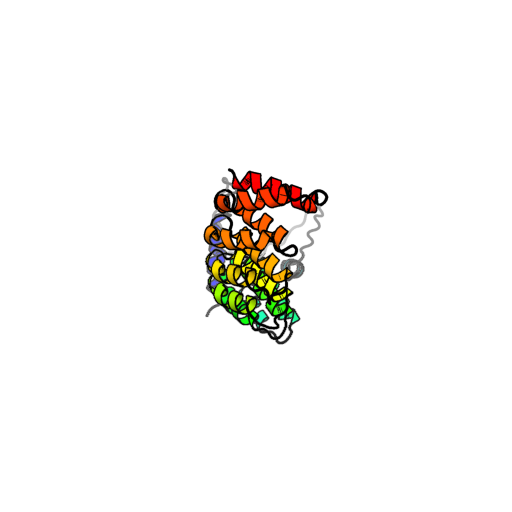356 C C . SER A 1 184 ? -2.648 -7.918 4.253 1.00 95.12 184 SER A C 1
ATOM 1358 O O . SER A 1 184 ? -2.355 -6.726 4.344 1.00 95.12 184 SER A O 1
ATOM 1360 N N . VAL A 1 185 ? -3.211 -8.422 3.148 1.00 96.50 185 VAL A N 1
ATOM 1361 C CA . VAL A 1 185 ? -3.555 -7.622 1.962 1.00 96.50 185 VAL A CA 1
ATOM 1362 C C . VAL A 1 185 ? -4.731 -6.703 2.278 1.00 96.50 185 VAL A C 1
ATOM 1364 O O . VAL A 1 185 ? -4.672 -5.514 1.970 1.00 96.50 185 VAL A O 1
ATOM 1367 N N . ARG A 1 186 ? -5.764 -7.207 2.968 1.00 96.75 186 ARG A N 1
ATOM 1368 C CA . ARG A 1 186 ? -6.903 -6.378 3.403 1.00 96.75 186 ARG A CA 1
ATOM 1369 C C . ARG A 1 186 ? -6.473 -5.271 4.368 1.00 96.75 186 ARG A C 1
ATOM 1371 O O . ARG A 1 186 ? -6.945 -4.143 4.251 1.00 96.75 186 ARG A O 1
ATOM 1378 N N . SER A 1 187 ? -5.548 -5.566 5.281 1.00 96.75 187 SER A N 1
ATOM 1379 C CA . SER A 1 187 ? -4.953 -4.572 6.181 1.00 96.75 187 SER A CA 1
ATOM 1380 C C . SER A 1 187 ? -4.186 -3.498 5.414 1.00 96.75 187 SER A C 1
ATOM 1382 O O . SER A 1 187 ? -4.348 -2.316 5.707 1.00 96.75 187 SER A O 1
ATOM 1384 N N . LYS A 1 188 ? -3.424 -3.870 4.378 1.00 97.62 188 LYS A N 1
ATOM 1385 C CA . LYS A 1 188 ? -2.752 -2.893 3.506 1.00 97.62 188 LYS A CA 1
ATOM 1386 C C . LYS A 1 188 ? -3.721 -2.098 2.634 1.00 97.62 188 LYS A C 1
ATOM 1388 O O . LYS A 1 188 ? -3.463 -0.928 2.379 1.00 97.62 18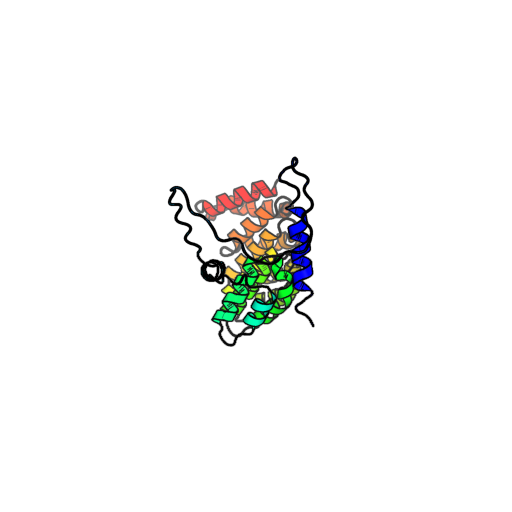8 LYS A O 1
ATOM 1393 N N . ALA A 1 189 ? -4.861 -2.670 2.252 1.00 97.44 189 ALA A N 1
ATOM 1394 C CA . ALA A 1 189 ? -5.935 -1.916 1.610 1.00 97.44 189 ALA A CA 1
ATOM 1395 C C . ALA A 1 189 ? -6.552 -0.878 2.564 1.00 97.44 189 ALA A C 1
ATOM 1397 O O . ALA A 1 189 ? -6.738 0.268 2.165 1.00 97.44 189 ALA A O 1
ATOM 1398 N N . ALA A 1 190 ? -6.800 -1.235 3.830 1.00 97.69 190 ALA A N 1
ATOM 1399 C CA . ALA A 1 190 ? -7.242 -0.280 4.849 1.00 97.69 190 ALA A CA 1
ATOM 1400 C C . ALA A 1 190 ? -6.208 0.835 5.084 1.00 97.69 190 ALA A C 1
ATOM 1402 O O . ALA A 1 190 ? -6.574 2.003 5.126 1.00 97.69 190 ALA A O 1
ATOM 1403 N N . GLU A 1 191 ? -4.921 0.499 5.171 1.00 97.38 191 GLU A N 1
ATOM 1404 C CA . GLU A 1 191 ? -3.840 1.488 5.274 1.00 97.38 191 GLU A CA 1
ATOM 1405 C C . GLU A 1 191 ? -3.796 2.412 4.047 1.00 97.38 191 GLU A C 1
ATOM 1407 O O . GLU A 1 191 ? -3.744 3.628 4.204 1.00 97.38 191 GLU A O 1
ATOM 1412 N N . GLY A 1 192 ? -3.933 1.857 2.837 1.00 97.12 192 GLY A N 1
ATOM 1413 C CA . GLY A 1 192 ? -4.078 2.618 1.593 1.00 97.12 192 GLY A CA 1
ATOM 1414 C C . GLY A 1 192 ? -5.245 3.608 1.631 1.00 97.12 192 GLY A C 1
ATOM 1415 O O . GLY A 1 192 ? -5.088 4.754 1.225 1.00 97.12 192 GLY A O 1
ATOM 1416 N N . LEU A 1 193 ? -6.398 3.203 2.176 1.00 97.06 193 LEU A N 1
ATOM 1417 C CA . LEU A 1 193 ? -7.548 4.093 2.387 1.00 97.06 193 LEU A CA 1
ATOM 1418 C C . LEU A 1 193 ? -7.247 5.205 3.399 1.00 97.06 193 LEU A C 1
ATOM 1420 O O . LEU A 1 193 ? -7.699 6.331 3.217 1.00 97.06 193 LEU A O 1
ATOM 1424 N N . GLY A 1 194 ? -6.478 4.903 4.443 1.00 96.00 194 GLY A N 1
ATOM 1425 C CA . GLY A 1 194 ? -6.029 5.889 5.422 1.00 96.00 194 GLY A CA 1
ATOM 1426 C C . GLY A 1 194 ? -5.103 6.949 4.823 1.00 96.00 194 GLY A C 1
ATOM 1427 O O . GLY A 1 194 ? -5.265 8.134 5.115 1.00 96.00 194 GLY A O 1
ATOM 1428 N N . LEU A 1 195 ? -4.191 6.542 3.932 1.00 95.81 195 LEU A N 1
ATOM 1429 C CA . LEU A 1 195 ? -3.256 7.439 3.238 1.00 95.81 195 LEU A CA 1
ATOM 1430 C C . LEU A 1 195 ? -3.972 8.488 2.374 1.00 95.81 195 LEU A C 1
ATOM 1432 O O . LEU A 1 195 ? -3.480 9.603 2.228 1.00 95.81 195 LEU A O 1
ATOM 1436 N N . LEU A 1 196 ? -5.166 8.167 1.869 1.00 93.69 196 LEU A N 1
ATOM 1437 C CA . LEU A 1 196 ? -6.027 9.113 1.150 1.00 93.69 196 LEU A CA 1
ATOM 1438 C C . LEU A 1 196 ? -6.675 10.168 2.067 1.00 93.69 196 LEU A C 1
ATOM 1440 O O . LEU A 1 196 ? -7.236 11.153 1.577 1.00 93.69 196 LEU A O 1
ATOM 1444 N N . GLY A 1 197 ? -6.640 9.963 3.387 1.00 92.00 197 GLY A N 1
ATOM 1445 C CA . GLY A 1 197 ? -7.199 10.869 4.385 1.00 92.00 197 GLY A CA 1
ATOM 1446 C C . GLY A 1 197 ? -8.686 11.157 4.158 1.00 92.00 197 GLY A C 1
ATOM 1447 O O . GLY A 1 197 ? -9.483 10.266 3.859 1.00 92.00 197 GLY A O 1
ATOM 1448 N N . SER A 1 198 ? -9.078 12.426 4.275 1.00 89.81 198 SER A N 1
ATOM 1449 C CA . SER A 1 198 ? -10.471 12.870 4.099 1.00 89.81 198 SER A CA 1
ATOM 1450 C C . SER A 1 198 ? -11.060 12.547 2.716 1.00 89.81 198 SER A C 1
ATOM 1452 O O . SER A 1 198 ? -12.279 12.427 2.587 1.00 89.81 198 SER A O 1
ATOM 1454 N N . GLY A 1 199 ? -10.219 12.329 1.696 1.00 88.88 199 GLY A N 1
ATOM 1455 C CA . GLY A 1 199 ? -10.641 11.925 0.352 1.00 88.88 199 GLY A CA 1
ATOM 1456 C C . GLY A 1 199 ? -11.265 10.525 0.280 1.00 88.88 199 GLY A C 1
ATOM 1457 O O . GLY A 1 199 ? -11.968 10.224 -0.682 1.00 88.88 199 GLY A O 1
ATOM 1458 N N . ALA A 1 200 ? -11.070 9.679 1.298 1.00 90.69 200 ALA A N 1
ATOM 1459 C CA . ALA A 1 200 ? -11.622 8.325 1.354 1.00 90.69 200 ALA A CA 1
ATOM 1460 C C . ALA A 1 200 ? -12.982 8.220 2.065 1.00 90.69 200 ALA A C 1
ATOM 1462 O O . ALA A 1 200 ? -13.370 7.124 2.463 1.00 90.69 200 ALA A O 1
ATOM 1463 N N . GLY A 1 201 ? -13.731 9.316 2.240 1.00 90.19 201 GLY A N 1
ATOM 1464 C CA . GLY A 1 201 ? -14.983 9.336 3.017 1.00 90.19 201 GLY A CA 1
ATOM 1465 C C . GLY A 1 201 ? -16.000 8.237 2.665 1.00 90.19 201 GLY A C 1
ATOM 1466 O O . GLY A 1 201 ? -16.629 7.668 3.553 1.00 90.19 201 GLY A O 1
ATOM 1467 N N . SER A 1 202 ? -16.104 7.835 1.395 1.00 92.50 202 SER A N 1
ATOM 1468 C CA . SER A 1 202 ? -17.001 6.743 0.981 1.00 92.50 202 SER A CA 1
ATOM 1469 C C . SER A 1 202 ? -16.584 5.355 1.493 1.00 92.50 202 SER A C 1
ATOM 1471 O O . SER A 1 202 ? -17.373 4.413 1.422 1.00 92.50 202 SER A O 1
ATOM 1473 N N . ALA A 1 203 ? -15.356 5.200 1.994 1.00 94.56 203 ALA A N 1
ATOM 1474 C CA . ALA A 1 203 ? -14.858 3.969 2.596 1.00 94.56 203 ALA A CA 1
ATOM 1475 C C . ALA A 1 203 ? -15.205 3.840 4.088 1.00 94.56 203 ALA A C 1
ATOM 1477 O O . ALA A 1 203 ? -15.080 2.737 4.626 1.00 94.56 203 ALA A O 1
ATOM 1478 N N . VAL A 1 204 ? -15.669 4.916 4.749 1.00 95.62 204 VAL A N 1
ATOM 1479 C CA . VAL A 1 204 ? -15.983 4.919 6.192 1.00 95.62 204 VAL A CA 1
ATOM 1480 C C . VAL A 1 204 ? -16.884 3.747 6.583 1.00 95.62 204 VAL A C 1
ATOM 1482 O O . VAL A 1 204 ? -16.465 2.997 7.462 1.00 95.62 204 VAL A O 1
ATOM 1485 N N . PRO A 1 205 ? -18.033 3.479 5.923 1.00 95.56 205 PRO A N 1
ATOM 1486 C CA . PRO A 1 205 ? -18.926 2.399 6.350 1.00 95.56 205 PRO A CA 1
ATOM 1487 C C . PRO A 1 205 ? -18.268 1.015 6.318 1.00 95.56 205 PRO A C 1
ATOM 1489 O O . PRO A 1 205 ? -18.580 0.140 7.125 1.00 95.56 205 PRO A O 1
ATOM 1492 N N . GLU A 1 206 ? -17.349 0.800 5.380 1.00 95.81 206 GLU A N 1
ATOM 1493 C CA . GLU A 1 206 ? -16.672 -0.483 5.190 1.00 95.81 206 GLU A CA 1
ATOM 1494 C C . GLU A 1 206 ? -15.496 -0.647 6.148 1.00 95.81 206 GLU A C 1
ATOM 1496 O O . GLU A 1 206 ? -15.311 -1.724 6.714 1.00 95.81 206 GLU A O 1
ATOM 1501 N N . LEU A 1 207 ? -14.775 0.439 6.433 1.00 95.56 207 LEU A N 1
ATOM 1502 C CA . LEU A 1 207 ? -13.798 0.484 7.517 1.00 95.56 207 LEU A CA 1
ATOM 1503 C C . LEU A 1 207 ? -14.472 0.262 8.879 1.00 95.56 207 LEU A C 1
ATOM 1505 O O . LEU A 1 207 ? -13.946 -0.499 9.687 1.00 95.56 207 LEU A O 1
ATOM 1509 N N . THR A 1 208 ? -15.664 0.828 9.116 1.00 95.56 208 THR A N 1
ATOM 1510 C CA . THR A 1 208 ? -16.444 0.583 10.341 1.00 95.56 208 THR A CA 1
ATOM 1511 C C . THR A 1 208 ? -16.795 -0.895 10.497 1.00 95.56 208 THR A C 1
ATOM 1513 O O . THR A 1 208 ? -16.654 -1.445 11.587 1.00 95.56 208 THR A O 1
ATOM 1516 N N . LYS A 1 209 ? -17.217 -1.570 9.418 1.00 94.38 209 LYS A N 1
ATOM 1517 C CA . LYS A 1 209 ? -17.471 -3.023 9.443 1.00 94.38 209 LYS A CA 1
ATOM 1518 C C . LYS A 1 209 ? -16.188 -3.815 9.709 1.00 94.38 209 LYS A C 1
ATOM 1520 O O . LYS A 1 209 ? -16.215 -4.783 10.468 1.00 94.38 209 LYS A O 1
ATOM 1525 N N . ALA A 1 210 ? -15.065 -3.395 9.123 1.00 94.31 210 ALA A N 1
ATOM 1526 C CA . ALA A 1 210 ? -13.764 -4.038 9.303 1.00 94.31 210 ALA A CA 1
ATOM 1527 C C . ALA A 1 210 ? -13.221 -3.941 10.741 1.00 94.31 210 ALA A C 1
ATOM 1529 O O . ALA A 1 210 ? -12.350 -4.723 11.111 1.00 94.31 210 ALA A O 1
ATOM 1530 N N . LEU A 1 211 ? -13.768 -3.063 11.590 1.00 93.25 211 LEU A N 1
ATOM 1531 C CA . LEU A 1 211 ? -13.429 -3.010 13.016 1.00 93.25 211 LEU A CA 1
ATOM 1532 C C . LEU A 1 211 ? -13.756 -4.306 13.777 1.00 93.25 211 LEU A C 1
ATOM 1534 O O . LEU A 1 211 ? -13.111 -4.603 14.782 1.00 93.25 211 LEU A O 1
ATOM 1538 N N . GLY A 1 212 ? -14.742 -5.077 13.306 1.00 89.50 212 GLY A N 1
ATOM 1539 C CA . GLY A 1 212 ? -15.087 -6.380 13.883 1.00 89.50 212 GLY A CA 1
ATOM 1540 C C . GLY A 1 212 ? -14.137 -7.511 13.477 1.00 89.50 212 GLY A C 1
ATOM 1541 O O . GLY A 1 212 ? -14.227 -8.611 14.016 1.00 89.50 212 GLY A O 1
ATOM 1542 N N . ASP A 1 213 ? -13.236 -7.264 12.527 1.00 91.00 213 ASP A N 1
ATOM 1543 C CA . ASP A 1 213 ? -12.292 -8.246 12.004 1.00 91.00 213 ASP A CA 1
ATOM 1544 C C . ASP A 1 213 ? -10.943 -8.096 12.712 1.00 91.00 213 ASP A C 1
ATOM 1546 O O . ASP A 1 213 ? -10.205 -7.152 12.447 1.00 91.00 213 ASP A O 1
ATOM 1550 N N . THR A 1 214 ? -10.614 -9.007 13.631 1.00 88.25 214 THR A N 1
ATOM 1551 C CA . THR A 1 214 ? -9.412 -8.911 14.482 1.00 88.25 214 THR A CA 1
ATOM 1552 C C . THR A 1 214 ? -8.114 -8.700 13.702 1.00 88.25 214 THR A C 1
ATOM 1554 O O . THR A 1 214 ? -7.255 -7.954 14.170 1.00 88.25 214 THR A O 1
ATOM 1557 N N . GLU A 1 215 ? -7.995 -9.284 12.510 1.00 88.69 215 GLU A N 1
ATOM 1558 C CA . GLU A 1 215 ? -6.781 -9.200 11.691 1.00 88.69 215 GLU A CA 1
ATOM 1559 C C . GLU A 1 215 ? -6.623 -7.833 11.006 1.00 88.69 215 GLU A C 1
ATOM 1561 O O . GLU A 1 215 ? -5.509 -7.390 10.731 1.00 88.69 215 GLU A O 1
ATOM 1566 N N . VAL A 1 216 ? -7.742 -7.150 10.735 1.00 94.12 216 VAL A N 1
ATOM 1567 C CA . VAL A 1 216 ? -7.779 -5.884 9.979 1.00 94.12 216 VAL A CA 1
ATOM 1568 C C . VAL A 1 216 ? -8.117 -4.689 10.868 1.00 94.12 216 VAL A C 1
ATOM 1570 O O . VAL A 1 216 ? -7.837 -3.547 10.496 1.00 94.12 216 VAL A O 1
ATOM 1573 N N . ARG A 1 217 ? -8.653 -4.915 12.077 1.00 94.44 217 ARG A N 1
ATOM 1574 C CA . ARG A 1 217 ? -9.184 -3.854 12.946 1.00 94.44 217 ARG A CA 1
ATOM 1575 C C . ARG A 1 217 ? -8.170 -2.750 13.207 1.00 94.44 217 ARG A C 1
ATOM 1577 O O . ARG A 1 217 ? -8.546 -1.587 13.210 1.00 94.44 217 ARG A O 1
ATOM 1584 N N . MET A 1 218 ? -6.892 -3.087 13.401 1.00 94.88 218 MET A N 1
ATOM 1585 C CA . MET A 1 218 ? -5.857 -2.095 13.711 1.00 94.88 218 MET A CA 1
ATOM 1586 C C . MET A 1 218 ? -5.611 -1.158 12.529 1.00 94.88 218 MET A C 1
ATOM 1588 O O . MET A 1 218 ? -5.545 0.056 12.713 1.00 94.88 218 MET A O 1
ATOM 1592 N N . ALA A 1 219 ? -5.550 -1.709 11.315 1.00 96.06 219 ALA A N 1
ATOM 1593 C CA . ALA A 1 219 ? -5.421 -0.916 10.100 1.00 96.06 219 ALA A CA 1
ATOM 1594 C C . ALA A 1 219 ? -6.682 -0.077 9.849 1.00 96.06 219 ALA A C 1
ATOM 1596 O O . ALA A 1 219 ? -6.576 1.099 9.514 1.00 96.06 219 ALA A O 1
ATOM 1597 N N . ALA A 1 220 ? -7.872 -0.634 10.099 1.00 96.56 220 ALA A N 1
ATOM 1598 C CA . ALA A 1 220 ? -9.130 0.099 9.980 1.00 96.56 220 ALA A CA 1
ATOM 1599 C C . ALA A 1 220 ? -9.229 1.270 10.978 1.00 96.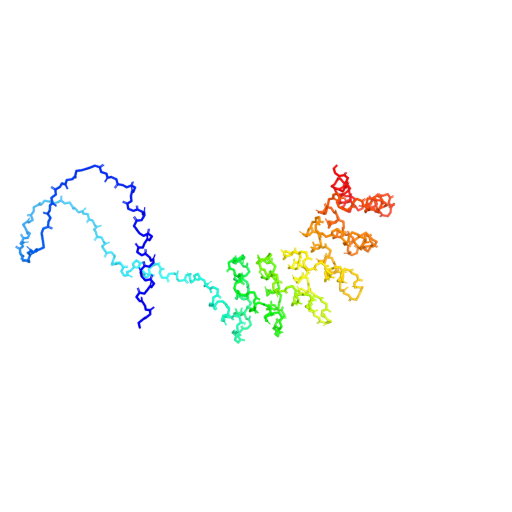56 220 ALA A C 1
ATOM 1601 O O . ALA A 1 220 ? -9.613 2.371 10.590 1.00 96.56 220 ALA A O 1
ATOM 1602 N N . ILE A 1 221 ? -8.825 1.075 12.240 1.00 96.75 221 ILE A N 1
ATOM 1603 C CA . ILE A 1 221 ? -8.749 2.147 13.249 1.00 96.75 221 ILE A CA 1
ATOM 1604 C C . ILE A 1 221 ? -7.759 3.227 12.808 1.00 96.75 221 ILE A C 1
ATOM 1606 O O . ILE A 1 221 ? -8.072 4.415 12.892 1.00 96.75 221 ILE A O 1
ATOM 1610 N N . GLY A 1 222 ? -6.579 2.824 12.325 1.00 96.00 222 GLY A N 1
ATOM 1611 C CA . GLY A 1 222 ? -5.563 3.740 11.809 1.00 96.00 222 GLY A CA 1
ATOM 1612 C C . GLY A 1 222 ? -6.080 4.580 10.641 1.00 96.00 222 GLY A C 1
ATOM 1613 O O . GLY A 1 222 ? -5.938 5.801 10.659 1.00 96.00 222 GLY A O 1
ATOM 1614 N N . ALA A 1 223 ? -6.760 3.948 9.684 1.00 96.62 223 ALA A N 1
ATOM 1615 C CA . ALA A 1 223 ? -7.361 4.626 8.544 1.00 96.62 223 ALA A CA 1
ATOM 1616 C C . ALA A 1 223 ? -8.425 5.637 8.983 1.00 96.62 223 ALA A C 1
ATOM 1618 O O . ALA A 1 223 ? -8.321 6.816 8.662 1.00 96.62 223 ALA A O 1
ATOM 1619 N N . LEU A 1 224 ? -9.387 5.221 9.814 1.00 96.12 224 LEU A N 1
ATOM 1620 C CA . LEU A 1 224 ? -10.423 6.115 10.351 1.00 96.12 224 LEU A CA 1
ATOM 1621 C C . LEU A 1 224 ? -9.823 7.290 11.143 1.00 96.12 224 LEU A C 1
ATOM 1623 O O . LEU A 1 224 ? -10.323 8.410 11.066 1.00 96.12 224 LEU A O 1
ATOM 1627 N N . SER A 1 225 ? -8.724 7.055 11.865 1.00 95.31 225 SER A N 1
ATOM 1628 C CA . SER A 1 225 ? -7.960 8.092 12.568 1.00 95.31 225 SER A CA 1
ATOM 1629 C C . SER A 1 225 ? -7.338 9.109 11.602 1.00 95.31 225 SER A C 1
ATOM 1631 O O . SER A 1 225 ? -7.404 10.311 11.854 1.00 95.31 225 SER A O 1
ATOM 1633 N N . GLN A 1 226 ? -6.757 8.653 10.487 1.00 94.88 226 GLN A N 1
ATOM 1634 C CA . GLN A 1 226 ? -6.165 9.514 9.452 1.00 94.88 226 GLN A CA 1
ATOM 1635 C C . GLN A 1 226 ? -7.218 10.311 8.666 1.00 94.88 226 GLN A C 1
ATOM 1637 O O . GLN A 1 226 ? -6.946 11.428 8.237 1.00 94.88 226 GLN A O 1
ATOM 1642 N N . MET A 1 227 ? -8.436 9.781 8.537 1.00 94.06 227 MET A N 1
ATOM 1643 C CA . MET A 1 227 ? -9.569 10.471 7.906 1.00 94.06 227 MET A CA 1
ATOM 1644 C C . MET A 1 227 ? -10.142 11.613 8.761 1.00 94.06 227 MET A C 1
ATOM 1646 O O . MET A 1 227 ? -10.822 12.495 8.234 1.00 94.06 227 MET A O 1
ATOM 1650 N N . GLY A 1 228 ? -9.881 11.611 10.074 1.00 92.31 228 GLY A N 1
ATOM 1651 C CA . GLY A 1 228 ? -10.288 12.682 10.983 1.00 92.31 228 GLY A CA 1
ATOM 1652 C C . GLY A 1 228 ? -11.814 12.883 11.036 1.00 92.31 228 GLY A C 1
ATOM 1653 O O . GLY A 1 228 ? -12.555 11.896 11.084 1.00 92.31 228 GLY A O 1
ATOM 1654 N N . PRO A 1 229 ? -12.317 14.134 11.014 1.00 92.62 229 PRO A N 1
ATOM 1655 C CA . PRO A 1 229 ? -13.749 14.432 11.134 1.00 92.62 229 PRO A CA 1
ATOM 1656 C C . PRO A 1 229 ? -14.640 13.779 10.070 1.00 92.62 229 PRO A C 1
ATOM 1658 O O . PRO A 1 229 ? -15.822 13.545 10.319 1.00 92.62 229 PRO A O 1
ATOM 1661 N N . THR A 1 230 ? -14.093 13.426 8.902 1.00 91.44 230 THR A N 1
ATOM 1662 C CA . THR A 1 230 ? -14.829 12.696 7.857 1.00 91.44 230 THR A CA 1
ATOM 1663 C C . THR A 1 230 ? -15.316 11.327 8.348 1.00 91.44 230 THR A C 1
ATOM 1665 O O . THR A 1 230 ? -16.339 10.832 7.887 1.00 91.44 230 THR A O 1
ATOM 1668 N N . ALA A 1 231 ? -14.636 10.727 9.328 1.00 92.81 231 ALA A N 1
ATOM 1669 C CA . ALA A 1 231 ? -14.990 9.436 9.908 1.00 92.81 231 ALA A CA 1
ATOM 1670 C C . ALA A 1 231 ? -15.909 9.532 11.147 1.00 92.81 231 ALA A C 1
ATOM 1672 O O . ALA A 1 231 ? -16.031 8.555 11.891 1.00 92.81 231 ALA A O 1
ATOM 1673 N N . LYS A 1 232 ? -16.588 10.670 11.383 1.00 91.75 232 LYS A N 1
ATOM 1674 C CA . LYS A 1 232 ? -17.454 10.899 12.564 1.00 91.75 232 LYS A CA 1
ATOM 1675 C C . LYS A 1 232 ? -18.515 9.821 12.778 1.00 91.75 232 LYS A C 1
ATOM 1677 O O . LYS A 1 232 ? -18.791 9.441 13.914 1.00 91.75 232 LYS A O 1
ATOM 1682 N N . GLU A 1 233 ? -19.045 9.255 11.701 1.00 91.44 233 GLU A N 1
ATOM 1683 C CA . GLU A 1 233 ? -20.021 8.158 11.752 1.00 91.44 233 GLU A CA 1
ATOM 1684 C C . GLU A 1 233 ? -19.470 6.893 12.437 1.00 91.44 233 GLU A C 1
ATOM 1686 O O . GLU A 1 233 ? -20.212 6.156 13.088 1.00 91.44 233 GLU A O 1
ATOM 1691 N N . SER A 1 234 ? -18.151 6.673 12.383 1.00 91.88 234 SER A N 1
ATOM 1692 C CA . SER A 1 234 ? -17.490 5.540 13.045 1.00 91.88 234 SER A CA 1
ATOM 1693 C C . SER A 1 234 ? -17.316 5.722 14.552 1.00 91.88 234 SER A C 1
ATOM 1695 O O . SER A 1 234 ? -16.940 4.768 15.236 1.00 91.88 234 SER A O 1
ATOM 1697 N N . GLN A 1 235 ? -17.601 6.907 15.105 1.00 92.62 235 GLN A N 1
ATOM 1698 C CA . GLN A 1 235 ? -17.381 7.211 16.521 1.00 92.62 235 GLN A CA 1
ATOM 1699 C C . GLN A 1 235 ? -18.085 6.208 17.444 1.00 92.62 235 GLN A C 1
ATOM 1701 O O . GLN A 1 235 ? -17.482 5.718 18.397 1.00 92.62 235 GLN A O 1
ATOM 1706 N N . LYS A 1 236 ? -19.347 5.868 17.152 1.00 93.38 236 LYS A N 1
ATOM 1707 C CA . LYS A 1 236 ? -20.117 4.915 17.965 1.00 93.38 236 LYS A CA 1
ATOM 1708 C C . LYS A 1 236 ? -19.475 3.524 17.964 1.00 93.38 236 LYS A C 1
ATOM 1710 O O . LYS A 1 236 ? -19.388 2.892 19.013 1.00 93.38 236 LYS A O 1
ATOM 1715 N N . ALA A 1 237 ? -19.004 3.069 16.804 1.00 93.44 237 ALA A N 1
ATOM 1716 C CA . ALA A 1 237 ? -18.351 1.770 16.669 1.00 93.44 237 ALA A CA 1
ATOM 1717 C C . ALA A 1 237 ? -16.992 1.734 17.386 1.00 93.44 237 ALA A C 1
ATOM 1719 O O . ALA A 1 237 ? -16.695 0.771 18.086 1.00 93.44 237 ALA A O 1
ATOM 1720 N N . LEU A 1 238 ? -16.199 2.806 17.283 1.00 92.50 238 LEU A N 1
ATOM 1721 C CA . LEU A 1 238 ? -14.931 2.940 18.005 1.00 92.50 238 LEU A CA 1
ATOM 1722 C C . LEU A 1 238 ? -15.139 2.936 19.529 1.00 92.50 238 LEU A C 1
ATOM 1724 O O . LEU A 1 238 ? -14.430 2.223 20.237 1.00 92.50 238 LEU A O 1
ATOM 1728 N N . SER A 1 239 ? -16.140 3.660 20.044 1.00 91.81 239 SER A N 1
ATOM 1729 C CA . SER A 1 239 ? -16.473 3.633 21.478 1.00 91.81 239 SER A CA 1
ATOM 1730 C C . SER A 1 239 ? -16.875 2.236 21.958 1.00 91.81 239 SER A C 1
ATOM 1732 O O . SER A 1 239 ? -16.412 1.801 23.009 1.00 91.81 239 SER A O 1
ATOM 1734 N N . ALA A 1 240 ? -17.659 1.496 21.167 1.00 92.81 240 ALA A N 1
ATOM 1735 C CA . ALA A 1 240 ? -18.058 0.134 21.521 1.00 92.81 240 ALA A CA 1
ATOM 1736 C C . ALA A 1 240 ? -16.849 -0.807 21.700 1.00 92.81 240 ALA A C 1
ATOM 1738 O O . ALA A 1 240 ? -16.839 -1.632 22.611 1.00 92.81 240 ALA A O 1
ATOM 1739 N N . ILE A 1 241 ? -15.792 -0.650 20.891 1.00 92.31 241 ILE A N 1
ATOM 1740 C CA . ILE A 1 241 ? -14.544 -1.428 21.025 1.00 92.31 241 ILE A CA 1
ATOM 1741 C C . ILE A 1 241 ? -13.818 -1.095 22.329 1.00 92.31 241 ILE A C 1
ATOM 1743 O O . ILE A 1 241 ? -13.274 -1.999 22.969 1.00 92.31 241 ILE A O 1
ATOM 1747 N N . ALA A 1 242 ? -13.802 0.184 22.718 1.00 89.88 242 ALA A N 1
ATOM 1748 C CA . ALA A 1 242 ? -13.173 0.637 23.957 1.00 89.88 242 ALA A CA 1
ATOM 1749 C C . ALA A 1 242 ? -13.906 0.139 25.215 1.00 89.88 242 ALA A C 1
ATOM 1751 O O . ALA A 1 242 ? -13.274 -0.094 26.246 1.00 89.88 242 ALA A O 1
ATOM 1752 N N . GLU A 1 243 ? -15.227 -0.021 25.129 1.00 90.38 243 GLU A N 1
ATOM 1753 C CA . GLU A 1 243 ? -16.082 -0.489 26.224 1.00 90.38 243 GLU A CA 1
ATOM 1754 C C . GLU A 1 243 ? -16.134 -2.022 26.338 1.00 90.38 243 GLU A C 1
ATOM 1756 O O . GLU A 1 243 ? -16.441 -2.552 27.414 1.00 90.38 243 GLU A O 1
ATOM 1761 N N . ASP A 1 244 ? -15.792 -2.752 25.269 1.00 91.69 244 ASP A N 1
ATOM 1762 C CA . ASP A 1 244 ? -15.791 -4.215 25.268 1.00 91.69 244 ASP A CA 1
ATOM 1763 C C . ASP A 1 244 ? -14.816 -4.774 26.320 1.00 91.69 244 ASP A C 1
ATOM 1765 O O . ASP A 1 244 ? -13.597 -4.561 26.298 1.00 91.69 244 ASP A O 1
ATOM 1769 N N . LYS A 1 245 ? -15.369 -5.566 27.246 1.00 88.56 245 LYS A N 1
ATOM 1770 C CA . LYS A 1 245 ? -14.626 -6.232 28.321 1.00 88.56 245 LYS A CA 1
ATOM 1771 C C . LYS A 1 245 ? -13.497 -7.116 27.786 1.00 88.56 245 LYS A C 1
ATOM 1773 O O . LYS A 1 245 ? -12.477 -7.239 28.467 1.00 88.56 245 LYS A O 1
ATOM 1778 N N . LYS A 1 246 ? -13.653 -7.696 26.591 1.00 88.75 246 LYS A N 1
ATOM 1779 C CA . LYS A 1 246 ? -12.641 -8.543 25.939 1.00 88.75 246 LYS A CA 1
ATOM 1780 C C . LYS A 1 246 ? -11.367 -7.769 25.597 1.00 88.75 246 LYS A C 1
ATOM 1782 O O . LYS A 1 246 ? -10.276 -8.324 25.685 1.00 88.75 246 LYS A O 1
ATOM 1787 N N . ASN A 1 247 ? -11.490 -6.477 25.302 1.00 87.38 247 ASN A N 1
ATOM 1788 C CA . ASN A 1 247 ? -10.383 -5.632 24.855 1.00 87.38 247 ASN A CA 1
ATOM 1789 C C . ASN A 1 247 ? -9.643 -4.935 26.004 1.00 87.38 247 ASN A C 1
ATOM 1791 O O . ASN A 1 247 ? -8.605 -4.320 25.780 1.00 87.38 247 ASN A O 1
ATOM 1795 N N . ARG A 1 248 ? -10.118 -5.061 27.253 1.00 85.25 248 ARG A N 1
ATOM 1796 C CA . ARG A 1 248 ? -9.562 -4.356 28.429 1.00 85.25 248 ARG A CA 1
ATOM 1797 C C . ARG A 1 248 ? -8.058 -4.549 28.643 1.00 85.25 248 ARG A C 1
ATOM 1799 O O . ARG A 1 248 ? -7.417 -3.679 29.226 1.00 85.25 248 ARG A O 1
ATOM 1806 N N . ARG A 1 249 ? -7.509 -5.695 28.228 1.00 89.38 249 ARG A N 1
ATOM 1807 C CA . ARG A 1 249 ? -6.080 -6.023 28.380 1.00 89.38 249 ARG A CA 1
ATOM 1808 C C . ARG A 1 249 ? -5.229 -5.583 27.184 1.00 89.38 249 ARG A C 1
ATOM 1810 O O . ARG A 1 249 ? -4.016 -5.463 27.334 1.00 89.38 249 ARG A O 1
ATOM 1817 N N . ASP A 1 250 ? -5.841 -5.310 26.034 1.00 91.88 250 ASP A N 1
ATOM 1818 C CA . ASP A 1 250 ? -5.143 -4.879 24.822 1.00 91.88 250 ASP A CA 1
ATOM 1819 C C . ASP A 1 250 ? -4.912 -3.361 24.860 1.00 91.88 250 ASP A C 1
ATOM 1821 O O . ASP A 1 250 ? -5.670 -2.553 24.318 1.00 91.88 250 ASP A O 1
ATOM 1825 N N . LYS A 1 251 ? -3.849 -2.959 25.567 1.00 91.50 251 LYS A N 1
ATOM 1826 C CA . LYS A 1 251 ? -3.483 -1.544 25.727 1.00 91.50 251 LYS A CA 1
ATOM 1827 C C . LYS A 1 251 ? -3.194 -0.862 24.388 1.00 91.50 251 LYS A C 1
ATOM 1829 O O . LYS A 1 251 ? -3.487 0.324 24.259 1.00 91.50 251 LYS A O 1
ATOM 1834 N N . ALA A 1 252 ? -2.639 -1.591 23.418 1.00 91.50 252 ALA A N 1
ATOM 1835 C CA . ALA A 1 252 ? -2.305 -1.053 22.103 1.00 91.50 252 ALA A CA 1
ATOM 1836 C C . ALA A 1 252 ? -3.576 -0.717 21.315 1.00 91.50 252 ALA A C 1
ATOM 1838 O O . ALA A 1 252 ? -3.714 0.403 20.821 1.00 91.50 252 ALA A O 1
ATOM 1839 N N . LEU A 1 253 ? -4.542 -1.642 21.285 1.00 91.81 253 LEU A N 1
ATOM 1840 C CA . LEU A 1 253 ? -5.852 -1.406 20.682 1.00 91.81 253 LEU A CA 1
ATOM 1841 C C . LEU A 1 253 ? -6.568 -0.225 21.336 1.00 91.81 253 LEU A C 1
ATOM 1843 O O . LEU A 1 253 ? -7.024 0.682 20.646 1.00 91.81 253 LEU A O 1
ATOM 1847 N N . LEU A 1 254 ? -6.653 -0.210 22.669 1.00 92.88 254 LEU A N 1
ATOM 1848 C CA . LEU A 1 254 ? -7.343 0.863 23.388 1.00 92.88 254 LEU A CA 1
ATOM 1849 C C . LEU A 1 254 ? -6.659 2.223 23.200 1.00 92.88 254 LEU A C 1
ATOM 1851 O O . LEU A 1 254 ? -7.351 3.238 23.129 1.00 92.88 254 LEU A O 1
ATOM 1855 N N . GLY A 1 255 ? -5.326 2.254 23.108 1.00 93.31 255 GLY A N 1
ATOM 1856 C CA . GLY A 1 255 ? -4.565 3.453 22.750 1.00 93.31 255 GLY A CA 1
ATOM 1857 C C . GLY A 1 255 ? -4.946 3.960 21.360 1.00 93.31 255 GLY A C 1
ATOM 1858 O O . GLY A 1 255 ? -5.399 5.096 21.229 1.00 93.31 255 GLY A O 1
ATOM 1859 N N . ALA A 1 256 ? -4.890 3.082 20.354 1.00 94.56 256 ALA A N 1
ATOM 1860 C CA . ALA A 1 256 ? -5.252 3.415 18.978 1.00 94.56 256 ALA A CA 1
ATOM 1861 C C . ALA A 1 256 ? -6.704 3.907 18.851 1.00 94.56 256 ALA A C 1
ATOM 1863 O O . ALA A 1 256 ? -6.963 4.902 18.177 1.00 94.56 256 ALA A O 1
ATOM 1864 N N . VAL A 1 257 ? -7.653 3.261 19.540 1.00 94.88 257 VAL A N 1
ATOM 1865 C CA . VAL A 1 257 ? -9.066 3.674 19.556 1.00 94.88 257 VAL A CA 1
ATOM 1866 C C . VAL A 1 257 ? -9.239 5.047 20.202 1.00 94.88 257 VAL A C 1
ATOM 1868 O O . VAL A 1 257 ? -9.966 5.882 19.668 1.00 94.88 257 VAL A O 1
ATOM 1871 N N . LYS A 1 258 ? -8.569 5.316 21.329 1.00 94.75 258 LYS A N 1
ATOM 1872 C CA . LYS A 1 258 ? -8.630 6.630 21.989 1.00 94.75 258 LYS A CA 1
ATOM 1873 C C . LYS A 1 258 ? -8.071 7.733 21.097 1.00 94.75 258 LYS A C 1
ATOM 1875 O O . LYS A 1 258 ? -8.677 8.798 21.013 1.00 94.75 258 LYS A O 1
ATOM 1880 N N . ASP A 1 259 ? -6.954 7.480 20.425 1.00 94.31 259 ASP A N 1
ATOM 1881 C CA . ASP A 1 259 ? -6.345 8.457 19.525 1.00 94.31 259 ASP A CA 1
ATOM 1882 C C . ASP A 1 259 ? -7.192 8.677 18.268 1.00 94.31 259 ASP A C 1
ATOM 1884 O O . ASP A 1 259 ? -7.391 9.822 17.861 1.00 94.31 259 ASP A O 1
ATOM 1888 N N . ALA A 1 260 ? -7.783 7.616 17.710 1.00 93.69 260 ALA A N 1
ATOM 1889 C CA . ALA A 1 260 ? -8.763 7.728 16.631 1.00 93.69 260 ALA A CA 1
ATOM 1890 C C . ALA A 1 260 ? -9.987 8.551 17.061 1.00 93.69 260 ALA A C 1
ATOM 1892 O O . ALA A 1 260 ? -10.369 9.489 16.370 1.00 93.69 260 ALA A O 1
ATOM 1893 N N . LEU A 1 261 ? -10.563 8.274 18.237 1.00 94.06 261 LEU A N 1
ATOM 1894 C CA . LEU A 1 261 ? -11.709 9.020 18.766 1.00 94.06 261 LEU A CA 1
ATOM 1895 C C . LEU A 1 261 ? -11.415 10.512 18.962 1.00 94.06 261 LEU A C 1
ATOM 1897 O O . LEU A 1 261 ? -12.323 11.317 18.772 1.00 94.06 261 LEU A O 1
ATOM 1901 N N . LYS A 1 262 ? -10.185 10.891 19.336 1.00 94.25 262 LYS A N 1
ATOM 1902 C CA . LYS A 1 262 ? -9.786 12.306 19.418 1.00 94.25 262 LYS A CA 1
ATOM 1903 C C . LYS A 1 262 ? -9.832 12.962 18.039 1.00 94.25 262 LYS A C 1
ATOM 1905 O O . LYS A 1 262 ? -10.519 13.959 17.875 1.00 94.25 262 LYS A O 1
ATOM 1910 N N . LYS A 1 263 ? -9.177 12.364 17.038 1.00 93.44 263 LYS A N 1
ATOM 1911 C CA . LYS A 1 263 ? -9.107 12.932 15.679 1.00 93.44 263 LYS A CA 1
ATOM 1912 C C . LYS A 1 263 ? -10.457 12.968 14.963 1.00 93.44 263 LYS A C 1
ATOM 1914 O O . LYS A 1 263 ? -10.718 13.874 14.182 1.00 93.44 263 LYS A O 1
ATOM 1919 N N . VAL A 1 264 ? -11.316 11.989 15.230 1.00 91.81 264 VAL A N 1
ATOM 1920 C CA . VAL A 1 264 ? -12.649 11.881 14.621 1.00 91.81 264 VAL A CA 1
ATOM 1921 C C . VAL A 1 264 ? -13.640 12.906 15.193 1.00 91.81 264 VAL A C 1
ATOM 1923 O O . VAL A 1 264 ? -14.581 13.302 14.506 1.00 91.81 264 VAL A O 1
ATOM 1926 N N . LYS A 1 265 ? -13.447 13.352 16.441 1.00 86.75 265 LYS A N 1
ATOM 1927 C CA . LYS A 1 265 ? -14.317 14.351 17.084 1.00 86.75 265 LYS A CA 1
ATOM 1928 C C . LYS A 1 265 ? -14.033 15.790 16.637 1.00 86.75 265 LYS A C 1
ATOM 1930 O O . LYS A 1 265 ? -14.961 16.596 16.713 1.00 86.75 265 LYS A O 1
ATOM 1935 N N . GLY A 1 266 ? -12.830 16.055 16.119 1.00 75.75 266 GLY A N 1
ATOM 1936 C CA . GLY A 1 266 ? -12.324 17.406 15.860 1.00 75.75 266 GLY A CA 1
ATOM 1937 C C . GLY A 1 266 ? -11.593 17.941 17.077 1.00 75.75 266 GLY A C 1
ATOM 1938 O O . GLY A 1 266 ? -12.261 18.111 18.119 1.00 75.75 266 GLY A O 1
#

Foldseek 3Di:
DPPPVVVVVVVVVVVVVVPPDDDDDDDDDDDDDDDDDDDDDDDDDDDDPPPPPDVVVVVVVVVPPPPLQQLVNLLVQCPDPDVVSVLVSLQSLLVCALSNLVCLVSLLVQCPDPDLSSVLSSLLSLLSVFLSSLVNLVSLLCQLPPPPRDLSNNLSSLLSLLRNELSNQVSLLVSLPDPVDDLSSNLSSLLSLLSNALSNLVSLVSLLVCCVPPSNNLSSLSSLLSNFLSNLVSLVSLVVCLVDPVCPPVPVSNVSSVSSNVRNVD

Secondary structure (DSSP, 8-state):
--SSHHHHHHHHHHHHHTTSS----------S------PPPP------------HHHHHHHT--------HHHHHHHTT-SSHHHHHHHHHHHHHTGGGGGGGHHHHHHHTT-SSHHHHHHHHHHHHHHGGGGGGGHHHHHHHHH-TT--HHHHHHHHHHHHHH-GGGHHHHHHHHH-TTS-HHHHHHHHHHHHHTGGGGGGGHHHHHHHTT-TTTHHHHHHHHHHHGGGGGGGHHHHHHHHH-GGGTT-HHHHHHHHHHHHHHH-

Solvent-accessible surface area (backbone atoms only — not comparable to full-atom values): 14596 Å² total; per-residue (Å²): 144,77,76,70,66,66,59,61,62,58,57,61,61,60,64,67,69,71,76,80,73,86,85,85,91,82,92,74,92,81,78,96,79,87,84,82,87,81,87,85,82,88,80,83,92,77,98,71,90,76,81,76,72,51,71,69,54,56,53,54,73,64,54,69,75,75,67,78,74,47,64,71,60,35,54,54,32,55,67,44,90,50,64,64,52,22,29,52,24,26,46,52,41,17,76,47,17,62,78,28,45,88,41,38,69,54,34,44,55,33,55,69,44,91,49,64,61,34,19,21,30,16,28,38,18,43,18,49,23,13,55,67,25,55,88,30,42,67,52,34,42,50,51,48,71,40,82,94,55,59,62,69,34,24,27,27,17,26,41,14,31,16,46,32,31,67,87,29,46,68,50,31,52,48,44,50,65,39,80,86,51,56,53,70,38,26,23,28,12,27,40,12,45,15,65,38,20,60,72,34,48,88,44,41,72,58,36,51,58,35,50,78,36,82,79,28,19,65,28,21,42,51,14,41,28,53,18,16,56,65,27,43,84,41,47,65,59,47,50,52,54,66,67,36,76,87,44,71,79,42,60,66,60,46,48,50,41,53,56,20,52,50,37,19,68,103

pLDDT: mean 80.47, std 24.71, range [28.12, 98.56]

Nearest PDB structures (foldseek):
  4x8q-assembly1_A  TM=4.688E-01  e=3.013E-02  Streptococcus mutans
  9hcj-assembly1_C0  TM=4.402E-01  e=2.943E-01  Dictyostelium discoideum
  9hcj-assembly1_C1  TM=4.203E-01  e=1.124E+00  Dictyostelium discoideum
  7zit-assembly1_B  TM=2.298E-01  e=2.152E-01  Homo sapiens
  8gjg-assembly1_A  TM=2.210E-01  e=2.152E-01  synthetic construct

Radius of gyration: 30.17 Å; Cα contacts (8 Å, |Δi|>4): 368; chains: 1; bounding box: 88×66×66 Å